Protein AF-A0A553Q5J5-F1 (afdb_monomer)

Foldseek 3Di:
DDDADAPGFDAKDKDWDDPDDPPPSFEAEPLCLQQQDKDKIFIWIWTAGPVRDIHTCQQQKDKDWPDVLAKAADRSRGIIIDRSNNPAWEQFTWMWIDHDPDIDIRTHTYWYWDPPKDKDKPDQDWAWDPPDWDFDDPDPPDDDDDPDDDDDPDPVPSDTDTFTDKIFMWIKTWIWHAYPPPPRDIDTDVDDPDIDTCQVSNLVVKDKPDVCQWDQPPSTMITGNDPDHIDID

Nearest PDB structures (foldseek):
  2mog-assembly1_A  TM=7.052E-01  e=2.370E-04  Leptospira interrogans
  8gyr-assembly2_B  TM=4.682E-01  e=4.199E-05  Leptospira interrogans
  8gyr-assembly1_A  TM=4.615E-01  e=3.978E-05  Leptospira interrogans
  2mqg-assembly1_A  TM=5.357E-01  e=1.850E-03  Leptospira interrogans serovar Pomona
  2n7s-assembly1_A  TM=6.192E-01  e=1.525E-02  Leptospira interrogans serovar Copenhageni str. Fiocruz L1-130

Sequence (233 aa):
MVFCQAHESCYLYLILSHFISPIQDTEIINTAVLTGRTVAIPVKVVSIEMNGAVTDVSTSVQCKSFNDDVVKVSMNCDYVFVNGKETRGSMNARVIFSYEHLSAPLELTVWVPKLPLKLELSDYRLSLIKGWRVPILPDRRTARDSDDDDEDERKVSRGCTLQYQRAQVKVLTQFHTTSTEGTNQMITMLGPDWLVDVTELVQDSLKVLDPRVAELVDRTVLVANELGTSTLK

Organism: NCBI:txid2873325

Radius of gyration: 28.24 Å; Cα contacts (8 Å, |Δi|>4): 468; chains: 1; bounding box: 84×44×69 Å

pLDDT: mean 82.1, std 16.09, range [26.39, 95.56]

Solvent-accessible surf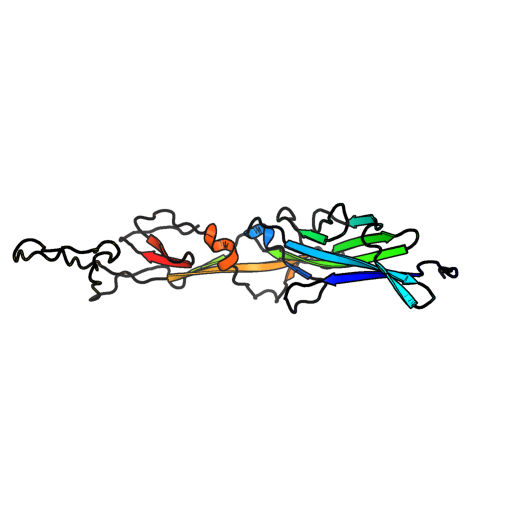ace area (backbone atoms only — not comparable to full-atom values): 13875 Å² total; per-residue (Å²): 133,88,85,63,58,93,93,34,74,65,45,64,47,79,45,68,58,77,88,83,68,94,62,65,91,42,64,45,70,46,55,8,62,70,57,68,48,66,43,71,46,42,38,44,36,33,32,33,32,85,88,68,51,76,43,83,41,39,91,70,45,46,65,46,51,77,44,70,56,50,39,38,62,47,98,64,47,48,32,38,35,38,62,40,78,50,88,47,29,23,58,68,39,46,34,42,39,36,44,97,93,43,72,36,78,44,66,26,30,29,31,28,68,46,80,80,69,45,79,46,61,78,52,95,73,66,49,72,46,82,95,51,63,51,72,57,71,77,80,88,83,82,82,80,86,79,95,73,93,72,98,83,84,73,86,66,73,74,44,65,45,84,44,44,36,73,21,49,55,42,33,31,33,38,44,29,23,26,48,82,82,81,70,69,46,78,44,46,80,82,40,93,87,48,65,46,81,44,35,87,60,39,31,89,69,56,42,56,72,41,60,70,29,26,40,68,47,93,56,40,34,41,35,47,72,45,95,74,85,70,51,81,80

Secondary structure (DSSP, 8-state):
---PPTTSEEEEEEEE--SS--S-TTEEE-THHHHS--EEEEEEEEEEETT--EEE-GGG-EEEES-TTT-EE-TTSSEEEE-S-----EEEEEEEEEETTEEEEEEEEEEEE-SSPEEEES-S---EEEEEEEE-PPPTT---------TT------PEEEEE-EEEEEEEE-EEEE-SSSS-PEEESS-TT--EE-HHHHTTT--BS-TTTEEEETTTEEEE-SSS---B-

Structure (mmCIF, N/CA/C/O backbone):
data_AF-A0A553Q5J5-F1
#
_entry.id   AF-A0A553Q5J5-F1
#
loop_
_atom_site.group_PDB
_atom_site.id
_atom_site.type_symbol
_atom_site.label_atom_id
_atom_site.label_alt_id
_atom_site.label_comp_id
_atom_site.label_asym_id
_atom_site.label_entity_id
_atom_site.label_seq_id
_atom_site.pdbx_PDB_ins_code
_atom_site.Cartn_x
_atom_site.Cartn_y
_atom_site.Cartn_z
_atom_site.occupancy
_atom_site.B_iso_or_equiv
_atom_site.auth_seq_id
_atom_site.auth_comp_id
_atom_site.auth_asym_id
_atom_site.auth_atom_id
_atom_site.pdbx_PDB_model_num
ATOM 1 N N . MET A 1 1 ? 29.401 10.535 -26.006 1.00 26.39 1 MET A N 1
ATOM 2 C CA . MET A 1 1 ? 28.607 10.392 -27.242 1.00 26.39 1 MET A CA 1
ATOM 3 C C . MET A 1 1 ? 28.551 8.900 -27.518 1.00 26.39 1 MET A C 1
ATOM 5 O O . MET A 1 1 ? 29.580 8.336 -27.860 1.00 26.39 1 MET A O 1
ATOM 9 N N . VAL A 1 2 ? 27.443 8.236 -27.181 1.00 35.56 2 VAL A N 1
ATOM 10 C CA . VAL A 1 2 ? 27.286 6.797 -27.450 1.00 35.56 2 VAL A CA 1
ATOM 11 C C . VAL A 1 2 ? 26.983 6.689 -28.940 1.00 35.56 2 VAL A C 1
ATOM 13 O O . VAL A 1 2 ? 25.983 7.234 -29.400 1.00 35.56 2 VAL A O 1
ATOM 16 N N . PHE A 1 3 ? 27.912 6.119 -29.705 1.00 35.34 3 PHE A N 1
ATOM 17 C CA . PHE A 1 3 ? 27.699 5.840 -31.119 1.00 35.34 3 PHE A CA 1
ATOM 18 C C . PHE A 1 3 ? 26.716 4.679 -31.208 1.00 35.34 3 PHE A C 1
ATOM 20 O O . PHE A 1 3 ? 27.033 3.587 -30.756 1.00 35.34 3 PHE A O 1
ATOM 27 N N . CYS A 1 4 ? 25.532 4.940 -31.745 1.00 53.16 4 CYS A N 1
ATOM 28 C CA . CYS A 1 4 ? 24.565 3.907 -32.076 1.00 53.16 4 CYS A CA 1
ATOM 29 C C . CYS A 1 4 ? 24.770 3.552 -33.555 1.00 53.16 4 CYS A C 1
ATOM 31 O O . CYS A 1 4 ? 24.706 4.458 -34.395 1.00 53.16 4 CYS A O 1
ATOM 33 N N . GLN A 1 5 ? 25.114 2.304 -33.889 1.00 46.88 5 GLN A N 1
ATOM 34 C CA . GLN A 1 5 ? 25.239 1.889 -35.290 1.00 46.88 5 GLN A CA 1
ATOM 35 C C . GLN A 1 5 ? 23.850 1.629 -35.899 1.00 46.88 5 GLN A C 1
ATOM 37 O O . GLN A 1 5 ? 22.856 1.426 -35.202 1.00 46.88 5 GLN A O 1
ATOM 42 N N . ALA A 1 6 ? 23.750 1.673 -37.231 1.00 44.62 6 ALA A N 1
ATOM 43 C CA . ALA A 1 6 ? 22.503 1.352 -37.922 1.00 44.62 6 ALA A CA 1
ATOM 44 C C . ALA A 1 6 ? 22.105 -0.110 -37.633 1.00 44.62 6 ALA A C 1
ATOM 46 O O . ALA A 1 6 ? 22.934 -0.997 -37.816 1.00 44.62 6 ALA A O 1
ATOM 47 N N . HIS A 1 7 ? 20.846 -0.337 -37.230 1.00 54.47 7 HIS A N 1
ATOM 48 C CA . HIS A 1 7 ? 20.294 -1.602 -36.700 1.00 54.47 7 HIS A CA 1
ATOM 49 C C . HIS A 1 7 ? 20.644 -1.956 -35.243 1.00 54.47 7 HIS A C 1
ATOM 51 O O . HIS A 1 7 ? 20.380 -3.078 -34.818 1.00 54.47 7 HIS A O 1
ATOM 57 N N . GLU A 1 8 ? 21.170 -1.017 -34.453 1.00 64.38 8 GLU A N 1
ATOM 58 C CA . GLU A 1 8 ? 21.313 -1.186 -33.002 1.00 64.38 8 GLU A CA 1
ATOM 59 C C . GLU A 1 8 ? 20.226 -0.419 -32.231 1.00 64.38 8 GLU A C 1
ATOM 61 O O . GLU A 1 8 ? 19.736 0.634 -32.659 1.00 64.38 8 GLU A O 1
ATOM 66 N N . SER A 1 9 ? 19.840 -0.956 -31.069 1.00 68.25 9 SER A N 1
ATOM 67 C CA . SER A 1 9 ? 18.965 -0.259 -30.122 1.00 68.25 9 SER A CA 1
ATOM 68 C C . SER A 1 9 ? 19.687 0.974 -29.571 1.00 68.25 9 SER A C 1
ATOM 70 O O . SER A 1 9 ? 20.784 0.854 -29.029 1.00 68.25 9 SER A O 1
ATOM 72 N N . CYS A 1 10 ? 19.069 2.157 -29.661 1.00 75.94 10 CYS A N 1
ATOM 73 C CA . CYS A 1 10 ? 19.697 3.413 -29.223 1.00 75.94 10 CYS A CA 1
ATOM 74 C C . CYS A 1 10 ? 19.189 3.912 -27.879 1.00 75.94 10 CYS A C 1
ATOM 76 O O . CYS A 1 10 ? 19.933 4.545 -27.129 1.00 75.94 10 CYS A O 1
ATOM 78 N N . TYR A 1 11 ? 17.925 3.634 -27.575 1.00 81.25 11 TYR A N 1
ATOM 79 C CA . TYR A 1 11 ? 17.295 4.043 -26.330 1.00 81.25 11 TYR A CA 1
ATOM 80 C C . TYR A 1 11 ? 16.498 2.891 -25.741 1.00 81.25 11 TYR A C 1
ATOM 82 O O . TYR A 1 11 ? 15.858 2.134 -26.467 1.00 81.25 11 TYR A O 1
ATOM 90 N N . LEU A 1 12 ? 16.530 2.792 -24.415 1.00 85.12 12 LEU A N 1
ATOM 91 C CA . LEU A 1 12 ? 15.712 1.871 -23.641 1.00 85.12 12 LEU A CA 1
ATOM 92 C C . LEU A 1 12 ? 14.667 2.695 -22.887 1.00 85.12 12 LEU A C 1
ATOM 94 O O . LEU A 1 12 ? 15.022 3.637 -22.180 1.00 85.12 12 LEU A O 1
ATOM 98 N N . TYR A 1 13 ? 13.394 2.358 -23.060 1.00 85.62 13 TYR A N 1
ATOM 99 C CA . TYR A 1 13 ? 12.263 3.034 -22.434 1.00 85.62 13 TYR A CA 1
ATOM 100 C C . TYR A 1 13 ? 11.488 2.065 -21.546 1.00 85.62 13 TYR A C 1
ATOM 102 O O . TYR A 1 13 ? 11.275 0.903 -21.899 1.00 85.62 13 TYR A O 1
ATOM 110 N N . LEU A 1 14 ? 11.048 2.565 -20.394 1.00 84.62 14 LEU A N 1
ATOM 111 C CA . LEU A 1 14 ? 10.231 1.828 -19.440 1.00 84.62 14 LEU A CA 1
ATOM 112 C C . LEU A 1 14 ? 8.806 2.367 -19.491 1.00 84.62 14 LEU A C 1
ATOM 114 O O . LEU A 1 14 ? 8.588 3.574 -19.422 1.00 84.62 14 LEU A O 1
ATOM 118 N N . ILE A 1 15 ? 7.844 1.463 -19.619 1.00 86.25 15 ILE A N 1
ATOM 119 C CA . ILE A 1 15 ? 6.418 1.761 -19.617 1.00 86.25 15 ILE A CA 1
ATOM 120 C C . ILE A 1 15 ? 5.831 1.118 -18.366 1.00 86.25 15 ILE A C 1
ATOM 122 O O . ILE A 1 15 ? 5.869 -0.103 -18.205 1.00 86.25 15 ILE A O 1
ATOM 126 N N . LEU A 1 16 ? 5.289 1.947 -17.483 1.00 83.56 16 LEU A N 1
ATOM 127 C CA . LEU A 1 16 ? 4.593 1.517 -16.276 1.00 83.56 16 LEU A CA 1
ATOM 128 C C . LEU A 1 16 ? 3.106 1.490 -16.603 1.00 83.56 16 LEU A C 1
ATOM 130 O O . LEU A 1 16 ? 2.569 2.459 -17.136 1.00 83.56 16 LEU A O 1
ATOM 134 N N . SER A 1 17 ? 2.447 0.362 -16.352 1.00 71.38 17 SER A N 1
ATOM 135 C CA . SER A 1 17 ? 1.006 0.250 -16.594 1.00 71.38 17 SER A CA 1
ATOM 136 C C . SER A 1 17 ? 0.257 0.301 -15.269 1.00 71.38 17 SER A C 1
ATOM 138 O O . SER A 1 17 ? 0.328 -0.621 -14.463 1.00 71.38 17 SER A O 1
ATOM 140 N N . HIS A 1 18 ? -0.476 1.387 -15.031 1.00 63.81 18 HIS A N 1
ATOM 141 C CA . HIS A 1 18 ? -1.357 1.476 -13.873 1.00 63.81 18 HIS A CA 1
ATOM 142 C C . HIS A 1 18 ? -2.708 0.822 -14.159 1.00 63.81 18 HIS A C 1
ATOM 144 O O . HIS A 1 18 ? -3.425 1.204 -15.084 1.00 63.81 18 HIS A O 1
ATOM 150 N N . PHE A 1 19 ? -3.113 -0.097 -13.284 1.00 46.88 19 PHE A N 1
ATOM 151 C CA . PHE A 1 19 ? -4.529 -0.305 -13.006 1.00 46.88 19 PHE A CA 1
ATOM 152 C C . PHE A 1 19 ? -4.965 0.774 -12.001 1.00 46.88 19 PHE A C 1
ATOM 154 O O . PHE A 1 19 ? -4.858 0.598 -10.796 1.00 46.88 19 PHE A O 1
ATOM 161 N N . ILE A 1 20 ? -5.442 1.903 -12.536 1.00 44.62 20 ILE A N 1
ATOM 162 C CA . ILE A 1 20 ? -6.355 2.855 -11.879 1.00 44.62 20 ILE A CA 1
ATOM 163 C C . ILE A 1 20 ? -5.821 3.473 -10.564 1.00 44.62 20 ILE A C 1
ATOM 165 O O . ILE A 1 20 ? -6.239 3.116 -9.468 1.00 44.62 20 ILE A O 1
ATOM 169 N N . SER A 1 21 ? -4.965 4.492 -10.678 1.00 41.50 21 SER A N 1
ATOM 170 C CA . SER A 1 21 ? -4.868 5.589 -9.699 1.00 41.50 21 SER A CA 1
ATOM 171 C C . SER A 1 21 ? -4.253 6.822 -10.381 1.00 41.50 21 SER A C 1
ATOM 173 O O . SER A 1 21 ? -3.324 6.647 -11.161 1.00 41.50 21 SER A O 1
ATOM 175 N N . PRO A 1 22 ? -4.740 8.055 -10.136 1.00 45.91 22 PRO A N 1
ATOM 176 C CA . PRO A 1 22 ? -4.202 9.287 -10.728 1.00 45.91 22 PRO A CA 1
ATOM 177 C C . PRO A 1 22 ? -2.932 9.810 -10.028 1.00 45.91 22 PRO A C 1
ATOM 179 O O . PRO A 1 22 ? -2.525 10.948 -10.258 1.00 45.91 22 PRO A O 1
ATOM 182 N N . ILE A 1 23 ? -2.334 9.019 -9.136 1.00 50.78 23 ILE A N 1
ATOM 183 C CA . ILE A 1 23 ? -1.036 9.332 -8.535 1.00 50.78 23 ILE A CA 1
ATOM 184 C C . ILE A 1 23 ? 0.026 9.095 -9.614 1.00 50.78 23 ILE A C 1
ATOM 186 O O . ILE A 1 23 ? -0.130 8.176 -10.415 1.00 50.78 23 ILE A O 1
ATOM 190 N N . GLN A 1 24 ? 1.048 9.957 -9.674 1.00 58.06 24 GLN A N 1
ATOM 191 C CA . GLN A 1 24 ? 2.119 9.892 -10.673 1.00 58.06 24 GLN A CA 1
ATOM 192 C C . GLN A 1 24 ? 2.580 8.446 -10.885 1.00 58.06 24 GLN A C 1
ATOM 194 O O . GLN A 1 24 ? 2.701 7.697 -9.915 1.00 58.06 24 GLN A O 1
ATOM 199 N N . ASP A 1 25 ? 2.868 8.069 -12.137 1.00 64.50 25 ASP A N 1
ATOM 200 C CA . ASP A 1 25 ? 3.174 6.686 -12.528 1.00 64.50 25 ASP A CA 1
ATOM 201 C C . ASP A 1 25 ? 4.408 6.075 -11.818 1.00 64.50 25 ASP A C 1
ATOM 203 O O . ASP A 1 25 ? 4.795 4.943 -12.085 1.00 64.50 25 ASP A O 1
ATOM 207 N N . THR A 1 26 ? 5.043 6.803 -10.903 1.00 82.75 26 THR A N 1
ATOM 208 C CA . THR A 1 26 ? 6.261 6.439 -10.188 1.00 82.75 26 THR A CA 1
ATOM 209 C C . THR A 1 26 ? 6.081 6.344 -8.668 1.00 82.75 26 THR A C 1
ATOM 211 O O . THR A 1 26 ? 7.074 6.368 -7.944 1.00 82.75 26 THR A O 1
ATOM 214 N N . GLU A 1 27 ? 4.860 6.201 -8.142 1.00 87.75 27 GLU A N 1
ATOM 215 C CA . GLU A 1 27 ? 4.621 6.075 -6.693 1.00 87.75 27 GLU A CA 1
ATOM 216 C C . GLU A 1 27 ? 4.041 4.712 -6.270 1.00 87.75 27 GLU A C 1
ATOM 218 O O . GLU A 1 27 ? 3.082 4.210 -6.850 1.00 87.75 27 GLU A O 1
ATOM 223 N N . ILE A 1 28 ? 4.578 4.127 -5.193 1.00 90.56 28 ILE A N 1
ATOM 224 C CA . ILE A 1 28 ? 4.096 2.884 -4.569 1.00 90.56 28 ILE A CA 1
ATOM 225 C C . ILE A 1 28 ? 3.725 3.153 -3.113 1.00 90.56 28 ILE A C 1
ATOM 227 O O . ILE A 1 28 ? 4.560 3.574 -2.313 1.00 90.56 28 ILE A O 1
ATOM 231 N N . ILE A 1 29 ? 2.491 2.819 -2.733 1.00 92.38 29 ILE A N 1
ATOM 232 C CA . ILE A 1 29 ? 2.044 2.831 -1.336 1.00 92.38 29 ILE A CA 1
ATOM 233 C C . ILE A 1 29 ? 2.120 1.406 -0.784 1.00 92.38 29 ILE A C 1
ATOM 235 O O . ILE A 1 29 ? 1.373 0.525 -1.209 1.00 92.38 29 ILE A O 1
ATOM 239 N N . ASN A 1 30 ? 3.006 1.166 0.184 1.00 92.81 30 ASN A N 1
ATOM 240 C CA . ASN A 1 30 ? 3.215 -0.153 0.777 1.00 92.81 30 ASN A CA 1
ATOM 241 C C . ASN A 1 30 ? 2.105 -0.518 1.781 1.00 92.81 30 ASN A C 1
ATOM 243 O O . ASN A 1 30 ? 2.307 -0.557 2.996 1.00 92.81 30 ASN A O 1
ATOM 247 N N . THR A 1 31 ? 0.910 -0.810 1.268 1.00 93.00 31 THR A N 1
ATOM 248 C CA . THR A 1 31 ? -0.219 -1.335 2.056 1.00 93.00 31 THR A CA 1
ATOM 249 C C . THR A 1 31 ? -0.035 -2.808 2.441 1.00 93.00 31 THR A C 1
ATOM 251 O O . THR A 1 31 ? -0.781 -3.322 3.279 1.00 93.00 31 THR A O 1
ATOM 254 N N . ALA A 1 32 ? 0.984 -3.487 1.900 1.00 93.62 32 ALA A N 1
ATOM 255 C CA . ALA A 1 32 ? 1.327 -4.867 2.239 1.00 93.62 32 ALA A CA 1
ATOM 256 C C . ALA A 1 32 ? 1.728 -5.023 3.714 1.00 93.62 32 ALA A C 1
ATOM 258 O O . ALA A 1 32 ? 1.485 -6.072 4.301 1.00 93.62 32 ALA A O 1
ATOM 259 N N . VAL A 1 33 ? 2.262 -3.967 4.343 1.00 92.56 33 VAL A N 1
ATOM 260 C CA . VAL A 1 33 ? 2.550 -3.938 5.792 1.00 92.56 33 VAL A CA 1
ATOM 261 C C . VAL A 1 33 ? 1.276 -4.120 6.629 1.00 92.56 33 VAL A C 1
ATOM 263 O O . VAL A 1 33 ? 1.321 -4.718 7.700 1.00 92.56 33 VAL A O 1
ATOM 266 N N . LEU A 1 34 ? 0.134 -3.614 6.147 1.00 92.81 34 LEU A N 1
ATOM 267 C CA . LEU A 1 34 ? -1.149 -3.665 6.859 1.00 92.81 34 LEU A CA 1
ATOM 268 C C . LEU A 1 34 ? -1.977 -4.898 6.481 1.00 92.81 34 LEU A C 1
ATOM 270 O O . LEU A 1 34 ? -2.628 -5.493 7.332 1.00 92.81 34 LEU A O 1
ATOM 274 N N . THR A 1 35 ? -1.954 -5.268 5.199 1.00 91.88 35 THR A N 1
ATOM 275 C CA . THR A 1 35 ? -2.825 -6.30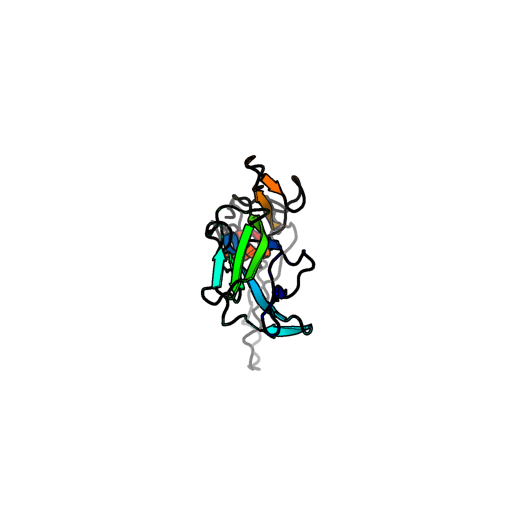8 4.626 1.00 91.88 35 THR A CA 1
ATOM 276 C C . THR A 1 35 ? -2.148 -7.670 4.470 1.00 91.88 35 THR A C 1
ATOM 278 O O . THR A 1 35 ? -2.827 -8.674 4.259 1.00 91.88 35 THR A O 1
ATOM 281 N N . GLY A 1 36 ? -0.812 -7.720 4.485 1.00 92.00 36 GLY A N 1
ATOM 282 C CA . GLY A 1 36 ? -0.027 -8.896 4.101 1.00 92.00 36 GLY A CA 1
ATOM 283 C C . GLY A 1 36 ? -0.061 -9.227 2.601 1.00 92.00 36 GLY A C 1
ATOM 284 O O . GLY A 1 36 ? 0.499 -10.245 2.196 1.00 92.00 36 GLY A O 1
ATOM 285 N N . ARG A 1 37 ? -0.716 -8.407 1.764 1.00 92.69 37 ARG A N 1
ATOM 286 C CA . ARG A 1 37 ? -0.835 -8.620 0.313 1.00 92.69 37 ARG A CA 1
ATOM 287 C C . ARG A 1 37 ? 0.168 -7.753 -0.435 1.00 92.69 37 ARG A C 1
ATOM 289 O O . ARG A 1 37 ? 0.217 -6.550 -0.217 1.00 92.69 37 ARG A O 1
ATOM 296 N N . THR A 1 38 ? 0.946 -8.354 -1.329 1.00 92.75 38 THR A N 1
ATOM 297 C CA . THR A 1 38 ? 1.976 -7.651 -2.105 1.00 92.75 38 THR A CA 1
ATOM 298 C C . THR A 1 38 ? 1.369 -6.601 -3.034 1.00 92.75 38 THR A C 1
ATOM 300 O O . THR A 1 38 ? 0.389 -6.889 -3.720 1.00 92.75 38 THR A O 1
ATOM 303 N N . VAL A 1 39 ? 1.992 -5.425 -3.111 1.00 92.50 39 VAL A N 1
ATOM 304 C CA . VAL A 1 39 ? 1.641 -4.372 -4.076 1.00 92.50 39 VAL A CA 1
ATOM 305 C C . VAL A 1 39 ? 2.695 -4.373 -5.172 1.00 92.50 39 VAL A C 1
ATOM 307 O O . VAL A 1 39 ? 3.886 -4.327 -4.864 1.00 92.50 39 VAL A O 1
ATOM 310 N N . ALA A 1 40 ? 2.269 -4.444 -6.432 1.00 91.81 40 ALA A N 1
ATOM 311 C CA . ALA A 1 40 ? 3.161 -4.539 -7.580 1.00 91.81 40 ALA A CA 1
ATOM 312 C C . ALA A 1 40 ? 2.766 -3.550 -8.682 1.00 91.81 40 ALA A C 1
ATOM 314 O O . ALA A 1 40 ? 1.579 -3.361 -8.942 1.00 91.81 40 ALA A O 1
ATOM 315 N N . ILE A 1 41 ? 3.769 -2.964 -9.338 1.00 90.62 41 ILE A N 1
ATOM 316 C CA . ILE A 1 41 ? 3.618 -2.161 -10.552 1.00 90.62 41 ILE A CA 1
ATOM 317 C C . ILE A 1 41 ? 4.228 -2.951 -11.715 1.00 90.62 41 ILE A C 1
ATOM 319 O O . ILE A 1 41 ? 5.432 -3.230 -11.685 1.00 90.62 41 ILE A O 1
ATOM 323 N N . PRO A 1 42 ? 3.434 -3.321 -12.731 1.00 91.81 42 PRO A N 1
ATOM 324 C CA . PRO A 1 42 ? 3.949 -3.970 -13.926 1.00 91.81 42 PRO A CA 1
ATOM 325 C C . PRO A 1 42 ? 4.807 -3.006 -14.751 1.00 91.81 42 PRO A C 1
ATOM 327 O O . PRO A 1 42 ? 4.448 -1.845 -14.972 1.00 91.81 42 PRO A O 1
ATOM 330 N N . VAL A 1 43 ? 5.935 -3.520 -15.231 1.00 90.81 43 VAL A N 1
ATOM 331 C CA . VAL A 1 43 ? 6.926 -2.808 -16.033 1.00 90.81 43 VAL A CA 1
ATOM 332 C C . VAL A 1 43 ? 7.049 -3.504 -17.378 1.00 90.81 43 VAL A C 1
ATOM 334 O O . VAL A 1 43 ? 7.249 -4.712 -17.459 1.00 90.81 43 VAL A O 1
ATOM 337 N N . LYS A 1 44 ? 6.960 -2.721 -18.446 1.00 90.56 44 LYS A N 1
ATOM 338 C CA . LYS A 1 44 ? 7.238 -3.166 -19.805 1.00 90.56 44 LYS A CA 1
ATOM 339 C C . LYS A 1 44 ? 8.444 -2.412 -20.343 1.00 90.56 44 LYS A C 1
ATOM 341 O O . LYS A 1 44 ? 8.508 -1.191 -20.222 1.00 90.56 44 LYS A O 1
ATOM 346 N N . VAL A 1 45 ? 9.388 -3.130 -20.943 1.00 90.50 45 VAL A N 1
ATOM 347 C CA . VAL A 1 45 ? 10.626 -2.545 -21.464 1.00 90.50 45 VAL A CA 1
ATOM 348 C C . VAL A 1 45 ? 10.616 -2.592 -22.982 1.00 90.50 45 VAL A C 1
ATOM 350 O O . VAL A 1 45 ? 10.464 -3.654 -23.585 1.00 90.50 45 VAL A O 1
ATOM 353 N N . VAL A 1 46 ? 10.800 -1.432 -23.604 1.00 91.06 46 VAL A N 1
ATOM 354 C CA . VAL A 1 46 ? 10.877 -1.303 -25.060 1.00 91.06 46 VAL A CA 1
ATOM 355 C C . VAL A 1 46 ? 12.191 -0.653 -25.462 1.00 91.06 46 VAL A C 1
ATOM 357 O O . VAL A 1 46 ? 12.674 0.257 -24.787 1.00 91.06 46 VAL A O 1
ATOM 360 N N . SER A 1 47 ? 12.775 -1.109 -26.563 1.00 89.12 47 SER A N 1
ATOM 361 C CA . SER A 1 47 ? 13.899 -0.435 -27.199 1.00 89.12 47 SER A CA 1
ATOM 362 C C . SER A 1 47 ? 13.430 0.355 -28.414 1.00 89.12 47 SER A C 1
ATOM 364 O O . SER A 1 47 ? 12.452 -0.002 -29.075 1.00 89.12 47 SER A O 1
ATOM 366 N N . ILE A 1 48 ? 14.117 1.466 -28.672 1.00 87.62 48 ILE A N 1
ATOM 367 C CA . ILE A 1 48 ? 13.886 2.321 -29.833 1.00 87.62 48 ILE A CA 1
ATOM 368 C C . ILE A 1 48 ? 15.158 2.321 -30.677 1.00 87.62 48 ILE A C 1
ATOM 370 O O . ILE A 1 48 ? 16.230 2.736 -30.217 1.00 87.62 48 ILE A O 1
ATOM 374 N N . GLU A 1 49 ? 15.031 1.838 -31.907 1.00 84.94 49 GLU A N 1
ATOM 375 C CA . GLU A 1 49 ? 16.092 1.820 -32.913 1.00 84.94 49 GLU A CA 1
ATOM 376 C C . GLU A 1 49 ? 16.234 3.183 -33.614 1.00 84.94 49 GLU A C 1
ATOM 378 O O . GLU A 1 49 ? 15.335 4.026 -33.595 1.00 84.94 49 GLU A O 1
ATOM 383 N N . MET A 1 50 ? 17.357 3.401 -34.305 1.00 81.12 50 MET A N 1
ATOM 384 C CA . MET A 1 50 ? 17.634 4.659 -35.018 1.00 81.12 50 MET A CA 1
ATOM 385 C C . MET A 1 50 ? 16.650 4.962 -36.166 1.00 81.12 50 MET A C 1
ATOM 387 O O . MET A 1 50 ? 16.475 6.118 -36.549 1.00 81.12 50 MET A O 1
ATOM 391 N N . ASN A 1 51 ? 15.993 3.935 -36.708 1.00 82.69 51 ASN A N 1
ATOM 392 C CA . ASN A 1 51 ? 14.934 4.052 -37.718 1.00 82.69 51 ASN A CA 1
ATOM 393 C C . ASN A 1 51 ? 13.558 4.425 -37.111 1.00 82.69 51 ASN A C 1
ATOM 395 O O . ASN A 1 51 ? 12.592 4.580 -37.857 1.00 82.69 51 ASN A O 1
ATOM 399 N N . GLY A 1 52 ? 13.462 4.558 -35.781 1.00 82.31 52 GLY A N 1
ATOM 400 C CA . GLY A 1 52 ? 12.223 4.830 -35.052 1.00 82.31 52 GLY A CA 1
ATOM 401 C C . GLY A 1 52 ? 11.356 3.597 -34.768 1.00 82.31 52 GLY A C 1
ATOM 402 O O . GLY A 1 52 ? 10.247 3.755 -34.258 1.00 82.31 52 GLY A O 1
ATOM 403 N N . ALA A 1 53 ? 11.821 2.384 -35.080 1.00 87.00 53 ALA A N 1
ATOM 404 C CA . ALA A 1 53 ? 11.131 1.151 -34.725 1.00 87.00 53 ALA A CA 1
ATOM 405 C C . ALA A 1 53 ? 11.148 0.948 -33.206 1.00 87.00 53 ALA A C 1
ATOM 407 O O . ALA A 1 53 ? 12.168 1.155 -32.547 1.00 87.00 53 ALA A O 1
ATOM 408 N N . VAL A 1 54 ? 10.000 0.539 -32.665 1.00 89.56 54 VAL A N 1
ATOM 409 C CA . VAL A 1 54 ? 9.826 0.224 -31.246 1.00 89.56 54 VAL A CA 1
ATOM 410 C C . VAL A 1 54 ? 9.676 -1.283 -31.107 1.00 89.56 54 VAL A C 1
ATOM 412 O O . VAL A 1 54 ? 8.734 -1.865 -31.649 1.00 89.56 54 VAL A O 1
ATOM 415 N N . THR A 1 55 ? 10.584 -1.908 -30.368 1.00 90.31 55 THR A N 1
ATOM 416 C CA . THR A 1 55 ? 10.602 -3.356 -30.137 1.00 90.31 55 THR A CA 1
ATOM 417 C C . THR A 1 55 ? 10.449 -3.669 -28.657 1.00 90.31 55 THR A C 1
ATOM 419 O O . THR A 1 55 ? 11.045 -3.017 -27.803 1.00 90.31 55 THR A O 1
ATOM 422 N N . ASP A 1 56 ? 9.630 -4.670 -28.339 1.00 90.69 56 ASP A N 1
ATOM 423 C CA . ASP A 1 56 ? 9.479 -5.168 -26.972 1.00 90.69 56 ASP A CA 1
ATOM 424 C C . ASP A 1 56 ? 10.668 -6.063 -26.621 1.00 90.69 56 ASP A C 1
ATOM 426 O O . ASP A 1 56 ? 10.888 -7.088 -27.264 1.00 90.69 56 ASP A O 1
ATOM 430 N N . VAL A 1 57 ? 11.429 -5.663 -25.604 1.00 91.00 57 VAL A N 1
ATOM 431 C CA . VAL A 1 57 ? 12.636 -6.368 -25.146 1.00 91.00 57 VAL A CA 1
ATOM 432 C C . VAL A 1 57 ? 12.486 -6.893 -23.718 1.00 91.00 57 VAL A C 1
ATOM 434 O O . VAL A 1 57 ? 13.464 -7.320 -23.106 1.00 91.00 57 VAL A O 1
ATOM 437 N N . SER A 1 58 ? 11.260 -6.897 -23.181 1.00 88.94 58 SER A N 1
ATOM 438 C CA . SER A 1 58 ? 10.979 -7.237 -21.779 1.00 88.94 58 SER A CA 1
ATOM 439 C C . SER A 1 58 ? 11.511 -8.620 -21.377 1.00 88.94 58 SER A C 1
ATOM 441 O O . SER A 1 58 ? 12.007 -8.786 -20.269 1.00 88.94 58 SER A O 1
ATOM 443 N N . THR A 1 59 ? 11.484 -9.605 -22.281 1.00 89.56 59 THR A N 1
ATOM 444 C CA . THR A 1 59 ? 11.957 -10.980 -22.015 1.00 89.56 59 THR A CA 1
ATOM 445 C C . THR A 1 59 ? 13.477 -11.132 -21.978 1.00 89.56 59 THR A C 1
ATOM 447 O O . THR A 1 59 ? 13.975 -12.171 -21.554 1.00 89.56 59 THR A O 1
ATOM 450 N N . SER A 1 60 ? 14.208 -10.131 -22.464 1.00 89.56 60 SER A N 1
ATOM 451 C CA . SER A 1 60 ? 15.661 -10.180 -22.664 1.00 89.56 60 SER A CA 1
ATOM 452 C C . SER A 1 60 ? 16.403 -9.174 -21.780 1.00 89.56 60 SER A C 1
ATOM 454 O O . SER A 1 60 ? 17.618 -9.014 -21.898 1.00 89.56 60 SER A O 1
ATOM 456 N N . VAL A 1 61 ? 15.677 -8.474 -20.906 1.00 93.06 61 VAL A N 1
ATOM 457 C CA . VAL A 1 61 ? 16.221 -7.467 -19.998 1.00 93.06 61 VAL A CA 1
ATOM 458 C C . VAL A 1 61 ? 16.759 -8.126 -18.725 1.00 93.06 61 VAL A C 1
ATOM 460 O O . VAL A 1 61 ? 16.231 -9.129 -18.247 1.00 93.06 61 VAL A O 1
ATOM 463 N N . GLN A 1 62 ? 17.789 -7.529 -18.135 1.00 94.88 62 GLN A N 1
ATOM 464 C CA . GLN A 1 62 ? 18.226 -7.825 -16.772 1.00 94.88 62 GLN A CA 1
ATOM 465 C C . GLN A 1 62 ? 17.850 -6.656 -15.871 1.00 94.88 62 GLN A C 1
ATOM 467 O O . GLN A 1 62 ? 18.031 -5.504 -16.252 1.00 94.88 62 GLN A O 1
ATOM 472 N N . CYS A 1 63 ? 17.353 -6.925 -14.670 1.00 94.56 63 CYS A N 1
ATOM 473 C CA . CYS A 1 63 ? 16.960 -5.885 -13.729 1.00 94.56 63 CYS A CA 1
ATOM 474 C C . CYS A 1 63 ? 17.586 -6.105 -12.356 1.00 94.56 63 CYS A C 1
ATOM 476 O O . CYS A 1 63 ? 17.808 -7.234 -11.916 1.00 94.56 63 CYS A O 1
ATOM 478 N N . LYS A 1 64 ? 17.872 -5.004 -11.662 1.00 95.56 64 LYS A N 1
ATOM 479 C CA . LYS A 1 64 ? 18.420 -5.028 -10.307 1.00 95.56 64 LYS A CA 1
ATOM 480 C C . LYS A 1 64 ? 17.917 -3.839 -9.500 1.00 95.56 64 LYS A C 1
ATOM 482 O O . LYS A 1 64 ? 18.059 -2.695 -9.930 1.00 95.56 64 LYS A O 1
ATOM 487 N N . SER A 1 65 ? 17.376 -4.098 -8.311 1.00 94.94 65 SER A N 1
ATOM 488 C CA . SER A 1 65 ? 17.068 -3.032 -7.355 1.00 94.94 65 SER A CA 1
ATOM 489 C C . SER A 1 65 ? 18.349 -2.514 -6.702 1.00 94.94 65 SER A C 1
ATOM 491 O O . SER A 1 65 ? 19.268 -3.275 -6.395 1.00 94.94 65 SER A O 1
ATOM 493 N N . PHE A 1 66 ? 18.424 -1.203 -6.486 1.00 92.81 66 PHE A N 1
ATOM 494 C CA . PHE A 1 66 ? 19.512 -0.594 -5.726 1.00 92.81 66 PHE A CA 1
ATOM 495 C C . PHE A 1 66 ? 19.396 -0.894 -4.224 1.00 92.81 66 PHE A C 1
ATOM 497 O O . PHE A 1 66 ? 20.406 -0.925 -3.524 1.00 92.81 66 PHE A O 1
ATOM 504 N N . ASN A 1 67 ? 18.172 -1.099 -3.725 1.00 90.44 67 ASN A N 1
ATOM 505 C CA . ASN A 1 67 ? 17.906 -1.366 -2.317 1.00 90.44 67 ASN A CA 1
ATOM 506 C C . ASN A 1 67 ? 16.671 -2.269 -2.141 1.00 90.44 67 ASN A C 1
ATOM 508 O O . ASN A 1 67 ? 15.531 -1.796 -2.175 1.00 90.44 67 ASN A O 1
ATOM 512 N N . ASP A 1 68 ? 16.919 -3.557 -1.894 1.00 91.50 68 ASP A N 1
ATOM 513 C CA . ASP A 1 68 ? 15.885 -4.585 -1.702 1.00 91.50 68 ASP A CA 1
ATOM 514 C C . ASP A 1 68 ? 15.068 -4.414 -0.404 1.00 91.50 68 ASP A C 1
ATOM 516 O O . ASP A 1 68 ? 13.991 -5.008 -0.270 1.00 91.50 68 ASP A O 1
ATOM 520 N N . ASP A 1 69 ? 15.543 -3.589 0.542 1.00 89.38 69 ASP A N 1
ATOM 521 C CA . ASP A 1 69 ? 14.809 -3.239 1.768 1.00 89.38 69 ASP A CA 1
ATOM 522 C C . ASP A 1 69 ? 13.722 -2.178 1.526 1.00 89.38 69 ASP A C 1
ATOM 524 O O . ASP A 1 69 ? 12.948 -1.889 2.440 1.00 89.38 69 ASP A O 1
ATOM 528 N N . VAL A 1 70 ? 13.683 -1.577 0.329 1.00 91.88 70 VAL A N 1
ATOM 529 C CA . VAL A 1 70 ? 12.744 -0.509 -0.056 1.00 91.88 70 VAL A CA 1
ATOM 530 C C . VAL A 1 70 ? 11.838 -0.943 -1.205 1.00 91.88 70 VAL A C 1
ATOM 532 O O . VAL A 1 70 ? 10.627 -0.753 -1.132 1.00 91.88 70 VAL A O 1
ATOM 535 N N . VAL A 1 71 ? 12.405 -1.510 -2.273 1.00 93.38 71 VAL A N 1
ATOM 536 C CA . VAL A 1 71 ? 11.644 -2.006 -3.427 1.00 93.38 71 VAL A CA 1
ATOM 537 C C . VAL A 1 71 ? 12.328 -3.232 -4.006 1.00 93.38 71 VAL A C 1
ATOM 539 O O . VAL A 1 71 ? 13.553 -3.274 -4.125 1.00 93.38 71 VAL A O 1
ATOM 542 N N . LYS A 1 72 ? 11.534 -4.232 -4.382 1.00 94.62 72 LYS A N 1
ATOM 543 C CA . LYS A 1 72 ? 12.012 -5.461 -5.012 1.00 94.62 72 LYS A CA 1
ATOM 544 C C . LYS A 1 72 ? 11.599 -5.501 -6.475 1.00 94.62 72 LYS A C 1
ATOM 546 O O . LYS A 1 72 ? 10.636 -4.854 -6.884 1.00 94.62 72 LYS A O 1
ATOM 551 N N . VAL A 1 73 ? 12.318 -6.293 -7.259 1.00 95.31 73 VAL A N 1
ATOM 552 C CA . VAL A 1 73 ? 11.986 -6.569 -8.657 1.00 95.31 73 VAL A CA 1
ATOM 553 C C . VAL A 1 73 ? 11.809 -8.071 -8.859 1.00 95.31 73 VAL A C 1
ATOM 555 O O . VAL A 1 73 ? 12.441 -8.882 -8.180 1.00 95.31 73 VAL A O 1
ATOM 558 N N . SER A 1 74 ? 10.881 -8.438 -9.734 1.00 95.31 74 SER A N 1
ATOM 559 C CA . SER A 1 74 ? 10.666 -9.812 -10.197 1.00 95.31 74 SER A CA 1
ATOM 560 C C . SER A 1 74 ? 11.910 -10.378 -10.893 1.00 95.31 74 SER A C 1
ATOM 562 O O . SER A 1 74 ? 12.731 -9.640 -11.433 1.00 95.31 74 SER A O 1
ATOM 564 N N . MET A 1 75 ? 12.048 -11.707 -10.913 1.00 92.69 75 MET A N 1
ATOM 565 C CA . MET A 1 75 ? 13.181 -12.375 -11.581 1.00 92.69 75 MET A CA 1
ATOM 566 C C . MET A 1 75 ? 13.179 -12.164 -13.101 1.00 92.69 75 MET A C 1
ATOM 568 O O . MET A 1 75 ? 14.225 -12.174 -13.737 1.00 92.69 75 MET A O 1
ATOM 572 N N . ASN A 1 76 ? 11.988 -11.999 -13.660 1.00 93.69 76 ASN A N 1
ATOM 573 C CA . ASN A 1 76 ? 11.674 -11.813 -15.068 1.00 93.69 76 ASN A CA 1
ATOM 574 C C . ASN A 1 76 ? 11.472 -10.333 -15.440 1.00 93.69 76 ASN A C 1
ATOM 576 O O . ASN A 1 76 ? 11.157 -10.045 -16.589 1.00 93.69 76 ASN A O 1
ATOM 580 N N . CYS A 1 77 ? 11.697 -9.407 -14.498 1.00 93.88 77 CYS A N 1
ATOM 581 C CA . CYS A 1 77 ? 11.708 -7.962 -14.733 1.00 93.88 77 CYS A CA 1
ATOM 582 C C . CYS A 1 77 ? 10.405 -7.385 -15.312 1.00 93.88 77 CYS A C 1
ATOM 584 O O . CYS A 1 77 ? 10.417 -6.316 -15.918 1.00 93.88 77 CYS A O 1
ATOM 586 N N . ASP A 1 78 ? 9.285 -8.074 -15.106 1.00 92.75 78 ASP A N 1
ATOM 587 C CA . ASP A 1 78 ? 7.954 -7.729 -15.608 1.00 92.75 78 ASP A CA 1
ATOM 588 C C . ASP A 1 78 ? 7.128 -6.919 -14.599 1.00 92.75 78 ASP A C 1
ATOM 590 O O . ASP A 1 78 ? 6.135 -6.291 -14.958 1.00 92.75 78 ASP A O 1
ATOM 594 N N . TYR A 1 79 ? 7.533 -6.897 -13.330 1.00 92.94 79 TYR A N 1
ATOM 595 C CA . TYR A 1 79 ? 6.985 -6.002 -12.309 1.00 92.94 79 TYR A CA 1
ATOM 596 C C . TYR A 1 79 ? 7.979 -5.696 -11.183 1.00 92.94 79 TYR A C 1
ATOM 598 O O . TYR A 1 79 ? 8.849 -6.506 -10.837 1.00 92.94 79 TYR A O 1
ATOM 606 N N . VAL A 1 80 ? 7.807 -4.527 -10.572 1.00 93.88 80 VAL A N 1
ATOM 607 C CA . VAL A 1 80 ? 8.429 -4.126 -9.301 1.00 93.88 80 VAL A CA 1
ATOM 608 C C . VAL A 1 80 ? 7.398 -4.225 -8.186 1.00 93.88 80 VAL A C 1
ATOM 610 O O . VAL A 1 80 ? 6.211 -4.023 -8.430 1.00 93.88 80 VAL A O 1
ATOM 613 N N . PHE A 1 81 ? 7.807 -4.569 -6.968 1.00 93.81 81 PHE A N 1
ATOM 614 C CA . PHE A 1 81 ? 6.857 -4.820 -5.889 1.00 93.81 81 PHE A CA 1
ATOM 615 C C . PHE A 1 81 ? 7.411 -4.548 -4.492 1.00 93.81 81 PHE A C 1
ATOM 617 O O . PHE A 1 81 ? 8.620 -4.518 -4.258 1.00 93.81 81 PHE A O 1
ATOM 624 N N . VAL A 1 82 ? 6.479 -4.414 -3.553 1.00 94.75 82 VAL A N 1
ATOM 625 C CA . VAL A 1 82 ? 6.708 -4.403 -2.106 1.00 94.75 82 VAL A CA 1
ATOM 626 C C . VAL A 1 82 ? 5.877 -5.508 -1.461 1.00 94.75 82 VAL A C 1
ATOM 628 O O . VAL A 1 82 ? 4.742 -5.773 -1.874 1.00 94.75 82 VAL A O 1
ATOM 631 N N . ASN A 1 83 ? 6.445 -6.201 -0.473 1.00 93.19 83 ASN A N 1
ATOM 632 C CA . ASN A 1 83 ? 5.808 -7.360 0.162 1.00 93.19 83 ASN A CA 1
ATOM 633 C C . ASN A 1 83 ? 5.503 -7.194 1.652 1.00 93.19 83 ASN A C 1
ATOM 635 O O . ASN A 1 83 ? 5.104 -8.158 2.303 1.00 93.19 83 ASN A O 1
ATOM 639 N N . GLY A 1 84 ? 5.681 -5.990 2.187 1.00 89.62 84 GLY A N 1
ATOM 640 C CA . GLY A 1 84 ? 5.364 -5.649 3.570 1.00 89.62 84 GLY A CA 1
ATOM 641 C C . GLY A 1 84 ? 6.479 -5.994 4.556 1.00 89.62 84 GLY A C 1
ATOM 642 O O . GLY A 1 84 ? 6.321 -5.755 5.750 1.00 89.62 84 GLY A O 1
ATOM 643 N N . LYS A 1 85 ? 7.612 -6.533 4.081 1.00 89.19 85 LYS A N 1
ATOM 644 C CA . LYS A 1 85 ? 8.831 -6.710 4.893 1.00 89.19 85 LYS A CA 1
ATOM 645 C C . LYS A 1 85 ? 9.733 -5.477 4.861 1.00 89.19 85 LYS A C 1
ATOM 647 O O . LYS A 1 85 ? 10.661 -5.381 5.660 1.00 89.19 85 LYS A O 1
ATOM 652 N N . GLU A 1 86 ? 9.490 -4.566 3.925 1.00 85.69 86 GLU A N 1
ATOM 653 C CA . GLU A 1 86 ? 10.215 -3.309 3.787 1.00 85.69 86 GLU A CA 1
ATOM 654 C C . GLU A 1 86 ? 9.896 -2.401 4.980 1.00 85.69 86 GLU A C 1
ATOM 656 O O . GLU A 1 86 ? 8.751 -2.007 5.199 1.00 85.69 86 GLU A O 1
ATOM 661 N N . THR A 1 87 ? 10.917 -2.077 5.771 1.00 76.50 87 THR A N 1
ATOM 662 C CA . THR A 1 87 ? 10.772 -1.261 6.990 1.00 76.50 87 THR A CA 1
ATOM 663 C C . THR A 1 87 ? 10.930 0.234 6.728 1.00 76.50 87 THR A C 1
ATOM 665 O O . THR A 1 87 ? 10.686 1.045 7.621 1.00 76.50 87 THR A O 1
ATOM 668 N N . ARG A 1 88 ? 11.353 0.616 5.516 1.00 86.94 88 ARG A N 1
ATOM 669 C CA . ARG A 1 88 ? 11.647 1.998 5.127 1.00 86.94 88 ARG A CA 1
ATOM 670 C C . ARG A 1 88 ? 11.093 2.297 3.738 1.00 86.94 88 ARG A C 1
ATOM 672 O O . ARG A 1 88 ? 11.160 1.458 2.847 1.00 86.94 88 ARG A O 1
ATOM 679 N N . GLY A 1 89 ? 10.590 3.514 3.564 1.00 89.44 89 GLY A N 1
ATOM 680 C CA . GLY A 1 89 ? 10.298 4.092 2.252 1.00 89.44 89 GLY A CA 1
ATOM 681 C C . GLY A 1 89 ? 11.491 4.883 1.710 1.00 89.44 89 GLY A C 1
ATOM 682 O O . GLY A 1 89 ? 12.384 5.261 2.472 1.00 89.44 89 GLY A O 1
ATOM 683 N N . SER A 1 90 ? 11.491 5.180 0.412 1.00 91.69 90 SER A N 1
ATOM 684 C CA . SER A 1 90 ? 12.448 6.109 -0.209 1.00 91.69 90 SER A CA 1
ATOM 685 C C . SER A 1 90 ? 11.755 6.995 -1.235 1.00 91.69 90 SER A C 1
ATOM 687 O O . SER A 1 90 ? 10.940 6.493 -2.004 1.00 91.69 90 SER A O 1
ATOM 689 N N . MET A 1 91 ? 12.101 8.282 -1.272 1.00 89.38 91 MET A N 1
ATOM 690 C CA . MET A 1 91 ? 11.622 9.214 -2.303 1.00 89.38 91 MET A CA 1
ATOM 691 C C . MET A 1 91 ? 12.310 9.000 -3.662 1.00 89.38 91 MET A C 1
ATOM 693 O O . MET A 1 91 ? 11.777 9.385 -4.694 1.00 89.38 91 MET A O 1
ATOM 697 N N . ASN A 1 92 ? 13.488 8.372 -3.670 1.00 89.19 92 ASN A N 1
ATOM 698 C CA . ASN A 1 92 ? 14.198 8.010 -4.895 1.00 89.19 92 ASN A CA 1
ATOM 699 C C . ASN A 1 92 ? 14.709 6.565 -4.799 1.00 89.19 92 ASN A C 1
ATOM 701 O O . ASN A 1 92 ? 15.904 6.290 -4.649 1.00 89.19 92 ASN A O 1
ATOM 705 N N . ALA A 1 93 ? 13.775 5.616 -4.778 1.00 91.56 93 ALA A N 1
ATOM 706 C CA . ALA A 1 93 ? 14.084 4.203 -4.932 1.00 91.56 93 ALA A CA 1
ATOM 707 C C . ALA A 1 93 ? 14.437 3.931 -6.398 1.00 91.56 93 ALA A C 1
ATOM 709 O O . ALA A 1 93 ? 13.659 4.256 -7.289 1.00 91.56 93 ALA A O 1
ATOM 710 N N . ARG A 1 94 ? 15.601 3.327 -6.654 1.00 92.25 94 ARG A N 1
ATOM 711 C CA . ARG A 1 94 ? 16.085 3.090 -8.019 1.00 92.25 94 ARG A CA 1
ATOM 712 C C . ARG A 1 94 ? 16.144 1.609 -8.348 1.00 92.25 94 ARG A C 1
ATOM 714 O O . ARG A 1 94 ? 16.737 0.833 -7.599 1.00 92.25 94 ARG A O 1
ATOM 721 N N . VAL A 1 95 ? 15.595 1.242 -9.498 1.00 94.31 95 VAL A N 1
ATOM 722 C CA . VAL A 1 95 ? 15.728 -0.088 -10.105 1.00 94.31 95 VAL A CA 1
ATOM 723 C C . VAL A 1 95 ? 16.359 0.089 -11.477 1.00 94.31 95 VAL A C 1
ATOM 725 O O . VAL A 1 95 ? 15.885 0.881 -12.279 1.00 94.31 95 VAL A O 1
ATOM 728 N N . ILE A 1 96 ? 17.457 -0.603 -11.751 1.00 94.62 96 ILE A N 1
ATOM 729 C CA . ILE A 1 96 ? 18.174 -0.486 -13.023 1.00 94.62 96 ILE A CA 1
ATOM 730 C C . ILE A 1 96 ? 17.731 -1.626 -13.929 1.00 94.62 96 ILE A C 1
ATOM 732 O O . ILE A 1 96 ? 17.817 -2.782 -13.523 1.00 94.62 96 ILE A O 1
ATOM 736 N N . PHE A 1 97 ? 17.292 -1.289 -15.140 1.00 94.19 97 PHE A N 1
ATOM 737 C CA . PHE A 1 97 ? 17.009 -2.228 -16.221 1.00 94.19 97 PHE A CA 1
ATOM 738 C C . PHE A 1 97 ? 18.112 -2.115 -17.270 1.00 94.19 97 PHE A C 1
ATOM 740 O O . PHE A 1 97 ? 18.408 -1.020 -17.742 1.00 94.19 97 PHE A O 1
ATOM 747 N N . SER A 1 98 ? 18.722 -3.234 -17.635 1.00 92.69 98 SER A N 1
ATOM 748 C CA . SER A 1 98 ? 19.856 -3.314 -18.550 1.00 92.69 98 SER A CA 1
ATOM 749 C C . SER A 1 98 ? 19.533 -4.253 -19.707 1.00 92.69 98 SER A C 1
ATOM 751 O O . SER A 1 98 ? 19.112 -5.389 -19.499 1.00 92.69 98 SER A O 1
ATOM 753 N N . TYR A 1 99 ? 19.752 -3.773 -20.926 1.00 91.12 99 TYR A N 1
ATOM 754 C CA . TYR A 1 99 ? 19.573 -4.523 -22.165 1.00 91.12 99 TYR A CA 1
ATOM 755 C C . TYR A 1 99 ? 20.806 -4.304 -23.038 1.00 91.12 99 TYR A C 1
ATOM 757 O O . TYR A 1 99 ? 21.066 -3.173 -23.445 1.00 91.12 99 TYR A O 1
ATOM 765 N N . GLU A 1 100 ? 21.578 -5.361 -23.294 1.00 87.19 100 GLU A N 1
ATOM 766 C CA . GLU A 1 100 ? 22.849 -5.287 -24.033 1.00 87.19 100 GLU A CA 1
ATOM 767 C C . GLU A 1 100 ? 23.801 -4.215 -23.455 1.00 87.19 100 GLU A C 1
ATOM 769 O O . GLU A 1 100 ? 24.340 -4.386 -22.361 1.00 87.19 100 GLU A O 1
ATOM 774 N N . HIS A 1 101 ? 24.008 -3.106 -24.173 1.00 84.50 101 HIS A N 1
ATOM 775 C CA . HIS A 1 101 ? 24.843 -1.971 -23.762 1.00 84.50 101 HIS A CA 1
ATOM 776 C C . HIS A 1 101 ? 24.037 -0.793 -23.195 1.00 84.50 101 HIS A C 1
ATOM 778 O O . HIS A 1 101 ? 24.614 0.196 -22.738 1.00 84.50 101 HIS A O 1
ATOM 784 N N . LEU A 1 102 ? 22.708 -0.880 -23.225 1.00 87.06 102 LEU A N 1
ATOM 785 C CA . LEU A 1 102 ? 21.803 0.143 -22.727 1.00 87.06 102 LEU A CA 1
ATOM 786 C C . LEU A 1 102 ? 21.428 -0.130 -21.274 1.00 87.06 102 LEU A C 1
ATOM 788 O O . LEU A 1 102 ? 21.320 -1.271 -20.821 1.00 87.06 102 LEU A O 1
ATOM 792 N N . SER A 1 103 ? 21.202 0.939 -20.518 1.00 89.75 103 SER A N 1
ATOM 793 C CA . SER A 1 103 ? 20.639 0.850 -19.174 1.00 89.75 103 SER A CA 1
ATOM 794 C C . SER A 1 103 ? 19.683 2.008 -18.926 1.00 89.75 103 SER A C 1
ATOM 796 O O . SER A 1 103 ? 20.014 3.158 -19.208 1.00 89.75 103 SER A O 1
ATOM 798 N N . ALA A 1 104 ? 18.509 1.692 -18.390 1.00 90.62 104 ALA A N 1
ATOM 799 C CA . ALA A 1 104 ? 17.473 2.640 -18.016 1.00 90.62 104 ALA A CA 1
ATOM 800 C C . ALA A 1 104 ? 17.198 2.524 -16.507 1.00 90.62 104 ALA A C 1
ATOM 802 O O . ALA A 1 104 ? 16.798 1.453 -16.037 1.00 90.62 104 ALA A O 1
ATOM 803 N N . PRO A 1 105 ? 17.427 3.590 -15.721 1.00 91.75 105 PRO A N 1
ATOM 804 C CA . PRO A 1 105 ? 17.003 3.626 -14.331 1.00 91.75 105 PRO A CA 1
ATOM 805 C C . PRO A 1 105 ? 15.499 3.918 -14.241 1.00 91.75 105 PRO A C 1
ATOM 807 O O . PRO A 1 105 ? 14.992 4.839 -14.875 1.00 91.75 105 PRO A O 1
ATOM 810 N N . LEU A 1 106 ? 14.806 3.150 -13.410 1.00 91.19 106 LEU A N 1
ATOM 811 C CA . LEU A 1 106 ? 13.460 3.423 -12.934 1.00 91.19 106 LEU A CA 1
ATOM 812 C C . LEU A 1 106 ? 13.556 4.059 -11.550 1.00 91.19 106 LEU A C 1
ATOM 814 O O . LEU A 1 106 ? 14.018 3.406 -10.612 1.00 91.19 106 LEU A O 1
ATOM 818 N N . GLU A 1 107 ? 13.131 5.311 -11.431 1.00 91.12 107 GLU A N 1
ATOM 819 C CA . GLU A 1 107 ? 13.066 6.035 -10.160 1.00 91.12 107 GLU A CA 1
ATOM 820 C C . GLU A 1 107 ? 11.625 6.028 -9.637 1.00 91.12 107 GLU A C 1
ATOM 822 O O . GLU A 1 107 ? 10.692 6.363 -10.366 1.00 91.12 107 GLU A O 1
ATOM 827 N N . LEU A 1 108 ? 11.446 5.608 -8.384 1.00 90.62 108 LEU A N 1
ATOM 828 C CA . LEU A 1 108 ? 10.149 5.435 -7.734 1.00 90.62 108 LEU A CA 1
ATOM 829 C C . LEU A 1 108 ? 10.149 6.078 -6.348 1.00 90.62 108 LEU A C 1
ATOM 831 O O . LEU A 1 108 ? 11.143 6.025 -5.623 1.00 90.62 108 LEU A O 1
ATOM 835 N N . THR A 1 109 ? 8.995 6.588 -5.935 1.00 91.38 109 THR A N 1
ATOM 836 C CA . THR A 1 109 ? 8.725 6.945 -4.544 1.00 91.38 109 THR A CA 1
ATOM 837 C C . THR A 1 109 ? 7.982 5.804 -3.862 1.00 91.38 109 THR A C 1
ATOM 839 O O . THR A 1 109 ? 6.889 5.426 -4.270 1.00 91.38 109 THR A O 1
ATOM 842 N N . VAL A 1 110 ? 8.559 5.257 -2.795 1.00 92.81 110 VAL A N 1
ATOM 843 C CA . VAL A 1 110 ? 7.926 4.234 -1.956 1.00 92.81 110 VAL A CA 1
ATOM 844 C C . VAL A 1 110 ? 7.493 4.862 -0.639 1.00 92.81 110 VAL A C 1
ATOM 846 O O . VAL A 1 110 ? 8.323 5.364 0.125 1.00 92.81 110 VAL A O 1
ATOM 849 N N . TRP A 1 111 ? 6.196 4.793 -0.362 1.00 93.25 111 TRP A N 1
ATOM 850 C CA . TRP A 1 111 ? 5.561 5.261 0.862 1.00 93.25 111 TRP A CA 1
ATOM 851 C C . TRP A 1 111 ? 5.279 4.092 1.806 1.00 93.25 111 TRP A C 1
ATOM 853 O O . TRP A 1 111 ? 4.711 3.079 1.398 1.00 93.25 111 TRP A O 1
ATOM 863 N N . VAL A 1 112 ? 5.617 4.239 3.086 1.00 93.62 112 VAL A N 1
ATOM 864 C CA . VAL A 1 112 ? 5.348 3.236 4.127 1.00 93.62 112 VAL A CA 1
ATOM 865 C C . VAL A 1 112 ? 4.414 3.794 5.207 1.00 93.62 112 VAL A C 1
ATOM 867 O O . VAL A 1 112 ? 4.500 4.981 5.543 1.00 93.62 112 VAL A O 1
ATOM 870 N N . PRO A 1 113 ? 3.498 2.978 5.760 1.00 94.00 113 PRO A N 1
ATOM 871 C CA . PRO A 1 113 ? 2.607 3.424 6.821 1.00 94.00 113 PRO A CA 1
ATOM 872 C C . PRO A 1 113 ? 3.380 3.619 8.126 1.00 94.00 113 PRO A C 1
ATOM 874 O O . PRO A 1 113 ? 4.271 2.843 8.478 1.00 94.00 113 PRO A O 1
ATOM 877 N N . LYS A 1 114 ? 3.018 4.651 8.882 1.00 92.25 114 LYS A N 1
ATOM 878 C CA . LYS A 1 114 ? 3.541 4.883 10.225 1.00 92.25 114 LYS A CA 1
ATOM 879 C C . LYS A 1 114 ? 2.852 3.938 11.208 1.00 92.25 114 LYS A C 1
ATOM 881 O O . LYS A 1 114 ? 1.624 3.903 11.296 1.00 92.25 114 LYS A O 1
ATOM 886 N N . LEU A 1 115 ? 3.657 3.191 11.956 1.00 91.88 115 LEU A N 1
ATOM 887 C CA . LEU A 1 115 ? 3.204 2.310 13.029 1.00 91.88 115 LEU A CA 1
ATOM 888 C C . LEU A 1 115 ? 3.615 2.891 14.397 1.00 91.88 115 LEU A C 1
ATOM 890 O O . LEU A 1 115 ? 4.680 3.508 14.485 1.00 91.88 115 LEU A O 1
ATOM 894 N N . PRO A 1 116 ? 2.819 2.694 15.466 1.00 93.12 116 PRO A N 1
ATOM 895 C CA . PRO A 1 116 ? 1.516 2.017 15.489 1.00 93.12 116 PRO A CA 1
ATOM 896 C C . PRO A 1 116 ? 0.402 2.837 14.809 1.00 93.12 116 PRO A C 1
ATOM 898 O O . PRO A 1 116 ? 0.506 4.055 14.681 1.00 93.12 116 PRO A O 1
ATOM 901 N N . LEU A 1 117 ? -0.664 2.157 14.374 1.00 93.69 117 LEU A N 1
ATOM 902 C CA . LEU A 1 117 ? -1.850 2.796 13.791 1.00 93.69 117 LEU A CA 1
ATOM 903 C C . LEU A 1 117 ? -2.644 3.558 14.863 1.00 93.69 117 LEU A C 1
ATOM 905 O O . LEU A 1 117 ? -2.660 3.162 16.030 1.00 93.69 117 LEU A O 1
ATOM 909 N N . LYS A 1 118 ? -3.334 4.631 14.467 1.00 93.38 118 LYS A N 1
ATOM 910 C CA . LYS A 1 118 ? -4.207 5.407 15.352 1.00 93.38 118 LYS A CA 1
ATOM 911 C C . LYS A 1 118 ? -5.639 4.894 15.234 1.00 93.38 118 LYS A C 1
ATOM 913 O O . LYS A 1 118 ? -6.236 4.978 14.167 1.00 93.38 118 LYS A O 1
ATOM 918 N N . LEU A 1 119 ? -6.194 4.404 16.335 1.00 93.00 119 LEU A N 1
ATOM 919 C CA . LEU A 1 119 ? -7.592 3.993 16.409 1.00 93.00 119 LEU A CA 1
ATOM 920 C C . LEU A 1 119 ? -8.452 5.150 16.926 1.00 93.00 119 LEU A C 1
ATOM 922 O O . LEU A 1 119 ? -8.128 5.763 17.943 1.00 93.00 119 LEU A O 1
ATOM 926 N N . GLU A 1 120 ? -9.545 5.438 16.232 1.00 93.75 120 GLU A N 1
ATOM 927 C CA . GLU A 1 120 ? -10.503 6.483 16.572 1.00 93.75 120 GLU A CA 1
ATOM 928 C C . GLU A 1 120 ? -11.918 5.898 16.597 1.00 93.75 120 GLU A C 1
ATOM 930 O O . GLU A 1 120 ? -12.329 5.180 15.687 1.00 93.75 120 GLU A O 1
ATOM 935 N N . LEU A 1 121 ? -12.659 6.180 17.667 1.00 92.44 121 LEU A N 1
ATOM 936 C CA . LEU A 1 121 ? -14.049 5.762 17.836 1.00 92.44 121 LEU A CA 1
ATOM 937 C C . LEU A 1 121 ? -14.938 6.999 17.832 1.00 92.44 121 LEU A C 1
ATOM 939 O O . LEU A 1 121 ? -14.597 7.992 18.474 1.00 92.44 121 LEU A O 1
ATOM 943 N N . SER A 1 122 ? -16.099 6.923 17.178 1.00 92.38 122 SER A N 1
ATOM 944 C CA . SER A 1 122 ? -17.081 8.016 17.238 1.00 92.38 122 SER A CA 1
ATOM 945 C C . SER A 1 122 ? -17.603 8.248 18.660 1.00 92.38 122 SER A C 1
ATOM 947 O O . SER A 1 122 ? -17.888 9.380 19.037 1.00 92.38 122 SER A O 1
ATOM 949 N N . ASP A 1 123 ? -17.729 7.173 19.444 1.00 90.69 123 ASP A N 1
ATOM 950 C CA . ASP A 1 123 ? -18.054 7.211 20.868 1.00 90.69 123 ASP A CA 1
ATOM 951 C C . ASP A 1 123 ? -17.371 6.034 21.587 1.00 90.69 123 ASP A C 1
ATOM 953 O O . ASP A 1 123 ? -17.308 4.922 21.064 1.00 90.69 123 ASP A O 1
ATOM 957 N N . TYR A 1 124 ? -16.859 6.279 22.791 1.00 90.06 124 TYR A N 1
ATOM 958 C CA . TYR A 1 124 ? -16.243 5.273 23.661 1.00 90.06 124 TYR A CA 1
ATOM 959 C C . TYR A 1 124 ? -17.211 4.766 24.747 1.00 90.06 124 TYR A C 1
ATOM 961 O O . TYR A 1 124 ? -16.896 3.810 25.455 1.00 90.06 124 TYR A O 1
ATOM 969 N N . ARG A 1 125 ? -18.389 5.390 24.900 1.00 90.56 125 ARG A N 1
ATOM 970 C CA . ARG A 1 125 ? -19.414 5.055 25.900 1.00 90.56 125 ARG A CA 1
ATOM 971 C C . ARG A 1 125 ? -20.754 4.785 25.230 1.00 90.56 125 ARG A C 1
ATOM 973 O O . ARG A 1 125 ? -21.632 5.639 25.185 1.00 90.56 125 ARG A O 1
ATOM 980 N N . LEU A 1 126 ? -20.946 3.544 24.798 1.00 89.69 126 LEU A N 1
ATOM 981 C CA . LEU A 1 126 ? -22.201 3.104 24.195 1.00 89.69 126 LEU A CA 1
ATOM 982 C C . LEU A 1 126 ? -23.300 2.983 25.257 1.00 89.69 126 LEU A C 1
ATOM 984 O O . LEU A 1 126 ? -23.371 2.005 26.001 1.00 89.69 126 LEU A O 1
ATOM 988 N N . SER A 1 127 ? -24.152 4.004 25.357 1.00 87.81 127 SER A N 1
ATOM 989 C CA . SER A 1 127 ? -25.244 4.016 26.330 1.00 87.81 127 SER A CA 1
ATOM 990 C C . SER A 1 127 ? -26.485 3.285 25.812 1.00 87.81 127 SER A C 1
ATOM 992 O O . SER A 1 127 ? -26.711 3.158 24.607 1.00 87.81 127 SER A O 1
ATOM 994 N N . LEU A 1 128 ? -27.303 2.782 26.739 1.00 87.62 128 LEU A N 1
ATOM 995 C CA . LEU A 1 128 ? -28.586 2.170 26.411 1.00 87.62 128 LEU A CA 1
ATOM 996 C C . LEU A 1 128 ? -29.542 3.223 25.833 1.00 87.62 128 LEU A C 1
ATOM 998 O O . LEU A 1 128 ? -29.783 4.259 26.461 1.00 87.62 128 LEU A O 1
ATOM 1002 N N . ILE A 1 129 ? -30.165 2.922 24.693 1.00 86.38 129 ILE A N 1
ATOM 1003 C CA . ILE A 1 129 ? -31.196 3.778 24.106 1.00 86.38 129 ILE A CA 1
ATOM 1004 C C . ILE A 1 129 ? -32.486 3.595 24.909 1.00 86.38 129 ILE A C 1
ATOM 1006 O O . ILE A 1 129 ? -33.197 2.593 24.797 1.00 86.38 129 ILE A O 1
ATOM 1010 N N . LYS A 1 130 ? -32.796 4.575 25.761 1.00 82.00 130 LYS A N 1
ATOM 1011 C CA . LYS A 1 130 ? -34.009 4.548 26.587 1.00 82.00 130 LYS A CA 1
ATOM 1012 C C . LYS A 1 130 ? -35.260 4.534 25.705 1.00 82.00 130 LYS A C 1
ATOM 1014 O O . LYS A 1 130 ? -35.374 5.316 24.769 1.00 82.00 130 LYS A O 1
ATOM 1019 N N . GLY A 1 131 ? -36.218 3.671 26.044 1.00 75.19 131 GLY A N 1
ATOM 1020 C CA . GLY A 1 131 ? -37.514 3.592 25.359 1.00 75.19 131 GLY A CA 1
ATOM 1021 C C . GLY A 1 131 ? -37.500 2.841 24.025 1.00 75.19 131 GLY A C 1
ATOM 1022 O O . GLY A 1 131 ? -38.560 2.674 23.430 1.00 75.19 131 GLY A O 1
ATOM 1023 N N . TRP A 1 132 ? -36.346 2.340 23.577 1.00 77.12 132 TRP A N 1
ATOM 1024 C CA . TRP A 1 132 ? -36.239 1.562 22.348 1.00 77.12 132 TRP A CA 1
ATOM 1025 C C . TRP A 1 132 ? -36.261 0.060 22.647 1.00 77.12 132 TRP A C 1
ATOM 1027 O O . TRP A 1 132 ? -35.462 -0.445 23.435 1.00 77.12 132 TRP A O 1
ATOM 1037 N N . ARG A 1 133 ? -37.192 -0.663 22.024 1.00 71.69 133 ARG A N 1
ATOM 1038 C CA . ARG A 1 133 ? -37.324 -2.122 22.116 1.00 71.69 133 ARG A CA 1
ATOM 1039 C C . ARG A 1 133 ? -37.447 -2.667 20.707 1.00 71.69 133 ARG A C 1
ATOM 1041 O O . ARG A 1 133 ? -38.410 -2.348 20.015 1.00 71.69 133 ARG A O 1
ATOM 1048 N N . VAL A 1 134 ? -36.475 -3.468 20.282 1.00 69.75 134 VAL A N 1
ATOM 1049 C CA . VAL A 1 134 ? -36.531 -4.097 18.958 1.00 69.75 134 VAL A CA 1
ATOM 1050 C C . VAL A 1 134 ? -37.247 -5.436 19.099 1.00 69.75 134 VAL A C 1
ATOM 1052 O O . VAL A 1 134 ? -36.825 -6.251 19.929 1.00 69.75 134 VAL A O 1
ATOM 1055 N N . PRO A 1 135 ? -38.336 -5.669 18.346 1.00 72.50 135 PRO A N 1
ATOM 1056 C CA . PRO A 1 135 ? -38.994 -6.964 18.332 1.00 72.50 135 PRO A CA 1
ATOM 1057 C C . PRO A 1 135 ? -38.064 -8.000 17.700 1.00 72.50 135 PRO A C 1
ATOM 1059 O O . PRO A 1 135 ? -37.539 -7.788 16.607 1.00 72.50 135 PRO A O 1
ATOM 1062 N N . ILE A 1 136 ? -37.873 -9.129 18.379 1.00 65.75 136 ILE A N 1
ATOM 1063 C CA . ILE A 1 136 ? -37.161 -10.274 17.811 1.00 65.75 136 ILE A CA 1
ATOM 1064 C C . ILE A 1 136 ? -38.072 -10.886 16.741 1.00 65.75 136 ILE A C 1
ATOM 1066 O O . ILE A 1 136 ? -39.081 -11.522 17.054 1.00 65.75 136 ILE A O 1
ATOM 1070 N N . LEU A 1 137 ? -37.756 -10.627 15.472 1.00 64.81 137 LEU A N 1
ATOM 1071 C CA . LEU A 1 137 ? -38.437 -11.255 14.346 1.00 64.81 137 LEU A CA 1
ATOM 1072 C C . LEU A 1 137 ? -37.914 -12.694 14.207 1.00 64.81 137 LEU A C 1
ATOM 1074 O O . LEU A 1 137 ? -36.696 -12.882 14.196 1.00 64.81 137 LEU A O 1
ATOM 1078 N N . PRO A 1 138 ? -38.791 -13.708 14.107 1.00 59.09 138 PRO A N 1
ATOM 1079 C CA . PRO A 1 138 ? -38.351 -15.064 13.808 1.00 59.09 138 PRO A CA 1
ATOM 1080 C C . PRO A 1 138 ? -37.682 -15.090 12.427 1.00 59.09 138 PRO A C 1
ATOM 1082 O O . PRO A 1 138 ? -38.187 -14.489 11.474 1.00 59.09 138 PRO A O 1
ATOM 1085 N N . ASP A 1 139 ? -36.533 -15.761 12.335 1.00 50.34 139 ASP A N 1
ATOM 1086 C CA . ASP A 1 139 ? -35.749 -15.872 11.107 1.00 50.34 139 ASP A CA 1
ATOM 1087 C C . ASP A 1 139 ? -36.590 -16.539 10.006 1.00 50.34 139 ASP A C 1
ATOM 1089 O O . ASP A 1 139 ? -37.051 -17.675 10.129 1.00 50.34 139 ASP A O 1
ATOM 1093 N N . ARG A 1 140 ? -36.854 -15.807 8.923 1.00 51.91 140 ARG A N 1
ATOM 1094 C CA . ARG A 1 140 ? -37.831 -16.182 7.889 1.00 51.91 140 ARG A CA 1
ATOM 1095 C C . ARG A 1 140 ? -37.218 -17.102 6.825 1.00 51.91 140 ARG A C 1
ATOM 1097 O O . ARG A 1 140 ? -37.524 -16.962 5.644 1.00 51.91 140 ARG A O 1
ATOM 1104 N N . ARG A 1 141 ? -36.318 -18.011 7.221 1.00 52.56 141 ARG A N 1
ATOM 1105 C CA . ARG A 1 141 ? -35.600 -18.921 6.305 1.00 52.56 141 ARG A CA 1
ATOM 1106 C C . ARG A 1 141 ? -36.012 -20.392 6.363 1.00 52.56 141 ARG A C 1
ATOM 1108 O O . ARG A 1 141 ? -35.490 -21.175 5.578 1.00 52.56 141 ARG A O 1
ATOM 1115 N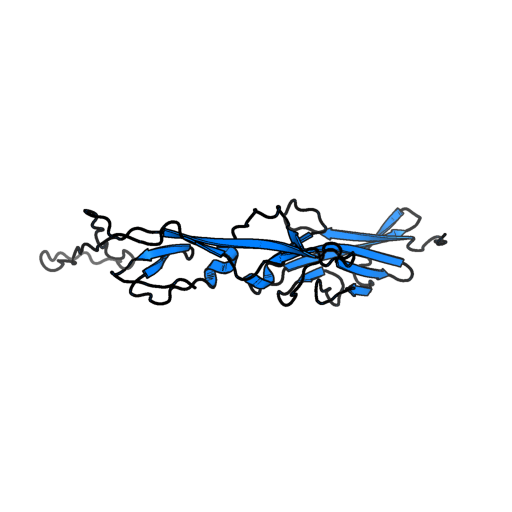 N . THR A 1 142 ? -37.024 -20.766 7.145 1.00 47.81 142 THR A N 1
ATOM 1116 C CA . THR A 1 142 ? -37.669 -22.088 7.024 1.00 47.81 142 THR A CA 1
ATOM 1117 C C . THR A 1 142 ? -39.179 -21.990 7.225 1.00 47.81 142 THR A C 1
ATOM 1119 O O . THR A 1 142 ? -39.693 -22.238 8.310 1.00 47.81 142 THR A O 1
ATOM 1122 N N . ALA A 1 143 ? -39.901 -21.622 6.171 1.00 42.59 143 ALA A N 1
ATOM 1123 C CA . ALA A 1 143 ? -41.342 -21.840 6.091 1.00 42.59 143 ALA A CA 1
ATOM 1124 C C . ALA A 1 143 ? -41.683 -22.269 4.660 1.00 42.59 143 ALA A C 1
ATOM 1126 O O . ALA A 1 143 ? -42.093 -21.462 3.831 1.00 42.59 143 ALA A O 1
ATOM 1127 N N . ARG A 1 144 ? -41.404 -23.541 4.358 1.00 51.66 144 ARG A N 1
ATOM 1128 C CA . ARG A 1 144 ? -42.090 -24.267 3.289 1.00 51.66 144 ARG A CA 1
ATOM 1129 C C . ARG A 1 144 ? -43.241 -25.022 3.944 1.00 51.66 144 ARG A C 1
ATOM 1131 O O . ARG A 1 144 ? -42.979 -25.826 4.832 1.00 51.66 144 ARG A O 1
ATOM 1138 N N . ASP A 1 145 ? -44.442 -24.663 3.502 1.00 48.34 145 ASP A N 1
ATOM 1139 C CA . ASP A 1 145 ? -45.744 -25.325 3.599 1.00 48.34 145 ASP A CA 1
ATOM 1140 C C . ASP A 1 145 ? -46.010 -26.216 4.808 1.00 48.34 145 ASP A C 1
ATOM 1142 O O . ASP A 1 145 ? -45.586 -27.368 4.885 1.00 48.34 145 ASP A O 1
ATOM 1146 N N . SER A 1 146 ? -46.831 -25.694 5.713 1.00 41.19 146 SER A N 1
ATOM 1147 C CA . SER A 1 146 ? -47.732 -26.502 6.530 1.00 41.19 146 SER A CA 1
ATOM 1148 C C . SER A 1 146 ? -48.955 -25.633 6.824 1.00 41.19 146 SER A C 1
ATOM 1150 O O . SER A 1 146 ? -48.964 -24.889 7.804 1.00 41.19 146 SER A O 1
ATOM 1152 N N . ASP A 1 147 ? -49.916 -25.647 5.898 1.00 49.06 147 ASP A N 1
ATOM 1153 C CA . ASP A 1 147 ? -51.311 -25.316 6.192 1.00 49.06 147 ASP A CA 1
ATOM 1154 C C . ASP A 1 147 ? -51.840 -26.453 7.071 1.00 49.06 147 ASP A C 1
ATOM 1156 O O . ASP A 1 147 ? -52.086 -27.544 6.568 1.00 49.06 147 ASP A O 1
ATOM 1160 N N . ASP A 1 148 ? -51.932 -26.224 8.376 1.00 44.78 148 ASP A N 1
ATOM 1161 C CA . ASP A 1 148 ? -52.880 -26.936 9.229 1.00 44.78 148 ASP A CA 1
ATOM 1162 C C . ASP A 1 148 ? -53.193 -26.059 10.448 1.00 44.78 148 ASP A C 1
ATOM 1164 O O . ASP A 1 148 ? -52.302 -25.541 11.133 1.00 44.78 148 ASP A O 1
ATOM 1168 N N . ASP A 1 149 ? -54.492 -25.840 10.621 1.00 49.88 149 ASP A N 1
ATOM 1169 C CA . ASP A 1 149 ? -55.139 -25.048 11.655 1.00 49.88 149 ASP A CA 1
ATOM 1170 C C . ASP A 1 149 ? -54.913 -25.670 13.040 1.00 49.88 149 ASP A C 1
ATOM 1172 O O . ASP A 1 149 ? -55.446 -26.736 13.319 1.00 49.88 149 ASP A O 1
ATOM 1176 N N . ASP A 1 150 ? -54.193 -24.980 13.930 1.00 46.28 150 ASP A N 1
ATOM 1177 C CA . ASP A 1 150 ? -54.245 -25.224 15.378 1.00 46.28 150 ASP A CA 1
ATOM 1178 C C . ASP A 1 150 ? -53.996 -23.906 16.140 1.00 46.28 150 ASP A C 1
ATOM 1180 O O . ASP A 1 150 ? -52.897 -23.340 16.158 1.00 46.28 150 ASP A O 1
ATOM 1184 N N . GLU A 1 151 ? -55.065 -23.392 16.754 1.00 49.91 151 GLU A N 1
ATOM 1185 C CA . GLU A 1 151 ? -55.212 -22.025 17.272 1.00 49.91 151 GLU A CA 1
ATOM 1186 C C . GLU A 1 151 ? -54.512 -21.713 18.616 1.00 49.91 151 GLU A C 1
ATOM 1188 O O . GLU A 1 151 ? -54.655 -20.591 19.091 1.00 49.91 151 GLU A O 1
ATOM 1193 N N . ASP A 1 152 ? -53.706 -22.589 19.235 1.00 49.44 152 ASP A N 1
ATOM 1194 C CA . ASP A 1 152 ? -53.317 -22.366 20.650 1.00 49.44 152 ASP A CA 1
ATOM 1195 C C . ASP A 1 152 ? -51.851 -22.614 21.076 1.00 49.44 152 ASP A C 1
ATOM 1197 O O . ASP A 1 152 ? -51.560 -22.593 22.274 1.00 49.44 152 ASP A O 1
ATOM 1201 N N . GLU A 1 153 ? -50.869 -22.752 20.169 1.00 49.59 153 GLU A N 1
ATOM 1202 C CA . GLU A 1 153 ? -49.519 -23.185 20.606 1.00 49.59 153 GLU A CA 1
ATOM 1203 C C . GLU A 1 153 ? -48.286 -22.443 20.080 1.00 49.59 153 GLU A C 1
ATOM 1205 O O . GLU A 1 153 ? -47.165 -22.950 20.142 1.00 49.59 153 GLU A O 1
ATOM 1210 N N . ARG A 1 154 ? -48.407 -21.180 19.655 1.00 50.69 154 ARG A N 1
ATOM 1211 C CA . ARG A 1 154 ? -47.209 -20.359 19.400 1.00 50.69 154 ARG A CA 1
ATOM 1212 C C . ARG A 1 154 ? -47.326 -18.954 19.967 1.00 50.69 154 ARG A C 1
ATOM 1214 O O . ARG A 1 154 ? -47.275 -17.955 19.249 1.00 50.69 154 ARG A O 1
ATOM 1221 N N . LYS A 1 155 ? -47.275 -18.865 21.300 1.00 49.22 155 LYS A N 1
ATOM 1222 C CA . LYS A 1 155 ? -46.535 -17.778 21.966 1.00 49.22 155 LYS A CA 1
ATOM 1223 C C . LYS A 1 155 ? -45.058 -17.876 21.548 1.00 49.22 155 LYS A C 1
ATOM 1225 O O . LYS A 1 155 ? -44.200 -18.165 22.376 1.00 49.22 155 LYS A O 1
ATOM 1230 N N . VAL A 1 156 ? -44.743 -17.656 20.263 1.00 54.09 156 VAL A N 1
ATOM 1231 C CA . VAL A 1 156 ? -43.383 -17.312 19.843 1.00 54.09 156 VAL A CA 1
ATOM 1232 C C . VAL A 1 156 ? -43.076 -16.092 20.676 1.00 54.09 156 VAL A C 1
ATOM 1234 O O . VAL A 1 156 ? -43.747 -15.068 20.534 1.00 54.09 156 VAL A O 1
ATOM 1237 N N . SER A 1 157 ? -42.172 -16.241 21.634 1.00 51.69 157 SER A N 1
ATOM 1238 C CA . SER A 1 157 ? -41.757 -15.172 22.517 1.00 51.69 157 SER A CA 1
ATOM 1239 C C . SER A 1 157 ? -41.385 -13.976 21.645 1.00 51.69 157 SER A C 1
ATOM 1241 O O . SER A 1 157 ? -40.290 -13.933 21.086 1.00 51.69 157 SER A O 1
ATOM 1243 N N . ARG A 1 158 ? -42.305 -13.011 21.506 1.00 60.34 158 ARG A N 1
ATOM 1244 C CA . ARG A 1 158 ? -42.041 -11.670 20.980 1.00 60.34 158 ARG A CA 1
ATOM 1245 C C . ARG A 1 158 ? -41.186 -10.971 22.031 1.00 60.34 158 ARG A C 1
ATOM 1247 O O . ARG A 1 158 ? -41.641 -10.079 22.742 1.00 60.34 158 ARG A O 1
ATOM 1254 N N . GLY A 1 159 ? -39.973 -11.479 22.213 1.00 60.78 159 GLY A N 1
ATOM 1255 C CA . GLY A 1 159 ? -39.000 -10.921 23.120 1.00 60.78 159 GLY A CA 1
ATOM 1256 C C . GLY A 1 159 ? -38.621 -9.551 22.589 1.00 60.78 159 GLY A C 1
ATOM 1257 O O . GLY A 1 159 ? -38.415 -9.360 21.391 1.00 60.78 159 GLY A O 1
ATOM 1258 N N . CYS A 1 160 ? -38.605 -8.575 23.483 1.00 67.31 160 CYS A N 1
ATOM 1259 C CA . CYS A 1 160 ? -37.986 -7.291 23.222 1.00 67.31 160 CYS A CA 1
ATOM 1260 C C . CYS A 1 160 ? -36.562 -7.387 23.741 1.00 67.31 160 CYS A C 1
ATOM 1262 O O . CYS A 1 160 ? -36.375 -7.710 24.914 1.00 67.31 160 CYS A O 1
ATOM 1264 N N . THR A 1 161 ? -35.581 -7.088 22.900 1.00 75.00 161 THR A N 1
ATOM 1265 C CA . THR A 1 161 ? -34.213 -6.898 23.379 1.00 75.00 161 THR A CA 1
ATOM 1266 C C . THR A 1 161 ? -33.921 -5.413 23.562 1.00 75.00 161 THR A C 1
ATOM 1268 O O . THR A 1 161 ? -34.496 -4.553 22.881 1.00 75.00 161 THR A O 1
ATOM 1271 N N . LEU A 1 162 ? -33.053 -5.119 24.524 1.00 79.12 162 LEU A N 1
ATOM 1272 C CA . LEU A 1 162 ? -32.491 -3.793 24.722 1.00 79.12 162 LEU A CA 1
ATOM 1273 C C . LEU A 1 162 ? -31.590 -3.441 23.528 1.00 79.12 162 LEU A C 1
ATOM 1275 O O . LEU A 1 162 ? -30.996 -4.319 22.907 1.00 79.12 162 LEU A O 1
ATOM 1279 N N . GLN A 1 163 ? -31.508 -2.157 23.181 1.00 83.44 163 GLN A N 1
ATOM 1280 C CA . GLN A 1 163 ? -30.582 -1.672 22.157 1.00 83.44 163 GLN A CA 1
ATOM 1281 C C . GLN A 1 163 ? -29.655 -0.628 22.749 1.00 83.44 163 GLN A C 1
ATOM 1283 O O . GLN A 1 163 ? -30.101 0.361 23.337 1.00 83.44 163 GLN A O 1
ATOM 1288 N N . TYR A 1 164 ? -28.365 -0.844 22.553 1.00 86.56 164 TYR A N 1
ATOM 1289 C CA . TYR A 1 164 ? -27.330 0.116 22.883 1.00 86.56 164 TYR A CA 1
ATOM 1290 C C . TYR A 1 164 ? -26.988 0.965 21.658 1.00 86.56 164 TYR A C 1
ATOM 1292 O O . TYR A 1 164 ? -27.263 0.594 20.514 1.00 86.56 164 TYR A O 1
ATOM 1300 N N . GLN A 1 165 ? -26.403 2.132 21.907 1.00 89.38 165 GLN A N 1
ATOM 1301 C CA . GLN A 1 165 ? -25.814 2.955 20.858 1.00 89.38 165 GLN A CA 1
ATOM 1302 C C . GLN A 1 165 ? -24.715 2.192 20.110 1.00 89.38 165 GLN A C 1
ATOM 1304 O O . GLN A 1 165 ? -24.149 1.217 20.607 1.00 89.38 165 GLN A O 1
ATOM 1309 N N . ARG A 1 166 ? -24.410 2.667 18.904 1.00 91.81 166 ARG A N 1
ATOM 1310 C CA . ARG A 1 166 ? -23.363 2.122 18.040 1.00 91.81 166 ARG A CA 1
ATOM 1311 C C . ARG A 1 166 ? -22.268 3.163 17.861 1.00 91.81 166 ARG A C 1
ATOM 1313 O O . ARG A 1 166 ? -22.579 4.352 17.808 1.00 91.81 166 ARG A O 1
ATOM 1320 N N . ALA A 1 167 ? -21.025 2.720 17.723 1.00 93.31 167 ALA A N 1
ATOM 1321 C CA . ALA A 1 167 ? -19.909 3.590 17.373 1.00 93.31 167 ALA A CA 1
ATOM 1322 C C . ALA A 1 167 ? -19.246 3.134 16.077 1.00 93.31 167 ALA A C 1
ATOM 1324 O O . ALA A 1 167 ? -19.085 1.941 15.837 1.00 93.31 167 ALA A O 1
ATOM 1325 N N . GLN A 1 168 ? -18.837 4.092 15.252 1.00 93.44 168 GLN A N 1
ATOM 1326 C CA . GLN A 1 168 ? -17.985 3.814 14.104 1.00 93.44 168 GLN A CA 1
ATOM 1327 C C . GLN A 1 168 ? -16.533 3.719 14.556 1.00 93.44 168 GLN A C 1
ATOM 1329 O O . GLN A 1 168 ? -16.060 4.557 15.329 1.00 93.44 168 GLN A O 1
ATOM 1334 N N . VAL A 1 169 ? -15.841 2.707 14.045 1.00 94.56 169 VAL A N 1
ATOM 1335 C CA . VAL A 1 169 ? -14.402 2.531 14.189 1.00 94.56 169 VAL A CA 1
ATOM 1336 C C . VAL A 1 169 ? -13.719 3.115 12.963 1.00 94.56 169 VAL A C 1
ATOM 1338 O O . VAL A 1 169 ? -14.069 2.770 11.836 1.00 94.56 169 VAL A O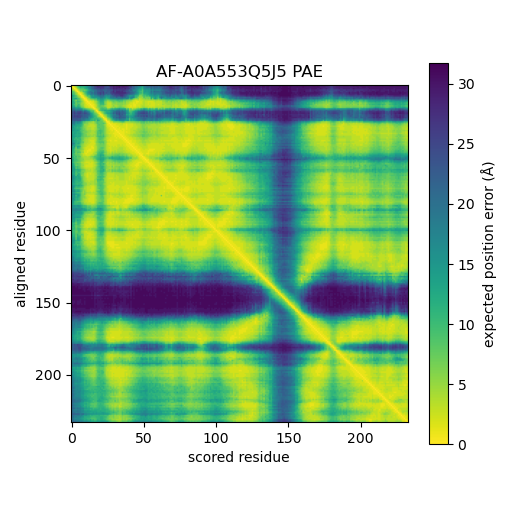 1
ATOM 1341 N N . LYS A 1 170 ? -12.719 3.964 13.189 1.00 95.19 170 LYS A N 1
ATOM 1342 C CA . LYS A 1 170 ? -11.782 4.419 12.167 1.00 95.19 170 LYS A CA 1
ATOM 1343 C C . LYS A 1 170 ? -10.363 4.059 12.566 1.00 95.19 170 LYS A C 1
ATOM 1345 O O . LYS A 1 170 ? -9.949 4.292 13.700 1.00 95.19 170 LYS A O 1
ATOM 1350 N N . VAL A 1 171 ? -9.605 3.517 11.625 1.00 95.44 171 VAL A N 1
ATOM 1351 C CA . VAL A 1 171 ? -8.175 3.269 11.780 1.00 95.44 171 VAL A CA 1
ATOM 1352 C C . VAL A 1 171 ? -7.429 4.182 10.832 1.00 95.44 171 VAL A C 1
ATOM 1354 O O . VAL A 1 171 ? -7.613 4.135 9.622 1.00 95.44 171 VAL A O 1
ATOM 1357 N N . LEU A 1 172 ? -6.586 5.027 11.403 1.00 95.12 172 LEU A N 1
ATOM 1358 C CA . LEU A 1 172 ? -5.899 6.100 10.715 1.00 95.12 172 LEU A CA 1
ATOM 1359 C C . LEU A 1 172 ? -4.386 5.878 10.766 1.00 95.12 172 LEU A C 1
ATOM 1361 O O . LEU A 1 172 ? -3.833 5.434 11.777 1.00 95.12 172 LEU A O 1
ATOM 1365 N N . THR A 1 173 ? -3.687 6.233 9.694 1.00 94.88 173 THR A N 1
ATOM 1366 C CA . THR A 1 173 ? -2.219 6.269 9.677 1.00 94.88 173 THR A CA 1
ATOM 1367 C C . THR A 1 173 ? -1.701 7.377 8.774 1.00 94.88 173 THR A C 1
ATOM 1369 O O . THR A 1 173 ? -2.433 7.954 7.977 1.00 94.88 173 THR A O 1
ATOM 1372 N N . GLN A 1 174 ? -0.418 7.680 8.909 1.00 93.56 174 GLN A N 1
ATOM 1373 C CA . GLN A 1 174 ? 0.298 8.582 8.029 1.00 93.56 174 GLN A CA 1
ATOM 1374 C C . GLN A 1 174 ? 1.265 7.779 7.169 1.00 93.56 174 GLN A C 1
ATOM 1376 O O . GLN A 1 174 ? 2.040 6.975 7.689 1.00 93.56 174 GLN A O 1
ATOM 1381 N N . PHE A 1 175 ? 1.265 8.035 5.866 1.00 92.69 175 PHE A N 1
ATOM 1382 C CA . PHE A 1 175 ? 2.262 7.481 4.961 1.00 92.69 175 PHE A CA 1
ATOM 1383 C C . PHE A 1 175 ? 3.468 8.410 4.867 1.00 92.69 175 PHE A C 1
ATOM 1385 O O . PHE A 1 175 ? 3.325 9.628 4.724 1.00 92.69 175 PHE A O 1
ATOM 1392 N N . HIS A 1 176 ? 4.658 7.827 4.979 1.00 92.31 176 HIS A N 1
ATOM 1393 C CA . HIS A 1 176 ? 5.911 8.562 4.987 1.00 92.31 176 HIS A CA 1
ATOM 1394 C C . HIS A 1 176 ? 6.991 7.874 4.165 1.00 92.31 176 HIS A C 1
ATOM 1396 O O . HIS A 1 176 ? 6.904 6.691 3.841 1.00 92.31 176 HIS A O 1
ATOM 1402 N N . THR A 1 177 ? 8.019 8.639 3.836 1.00 91.88 177 THR A N 1
ATOM 1403 C CA . THR A 1 177 ? 9.190 8.178 3.103 1.00 91.88 177 THR A CA 1
ATOM 1404 C C . THR A 1 177 ? 10.440 8.889 3.612 1.00 91.88 177 THR A C 1
ATOM 1406 O O . THR A 1 177 ? 10.336 9.890 4.326 1.00 91.88 177 THR A O 1
ATOM 1409 N N . THR A 1 178 ? 11.625 8.373 3.291 1.00 88.62 178 THR A N 1
ATOM 1410 C CA . THR A 1 178 ? 12.895 9.025 3.642 1.00 88.62 178 THR A CA 1
ATOM 1411 C C . THR A 1 178 ? 13.559 9.626 2.408 1.00 88.62 178 THR A C 1
ATOM 1413 O O . THR A 1 178 ? 13.522 9.041 1.323 1.00 88.62 178 THR A O 1
ATOM 1416 N N . SER A 1 179 ? 14.157 10.810 2.568 1.00 79.69 179 SER A N 1
ATOM 1417 C CA . SER A 1 179 ? 15.000 11.400 1.523 1.00 79.69 179 SER A CA 1
ATOM 1418 C C . SER A 1 179 ? 16.319 10.635 1.394 1.00 79.69 179 SER A C 1
ATOM 1420 O O . SER A 1 179 ? 16.939 10.255 2.390 1.00 79.69 179 SER A O 1
ATOM 1422 N N . THR A 1 180 ? 16.777 10.454 0.156 1.00 65.00 180 THR A N 1
ATOM 1423 C CA . THR A 1 180 ? 18.066 9.833 -0.166 1.00 65.00 180 THR A CA 1
ATOM 1424 C C . THR A 1 180 ? 19.269 10.736 0.131 1.00 65.00 180 THR A C 1
ATOM 1426 O O . THR A 1 180 ? 20.393 10.243 0.172 1.00 65.00 180 THR A O 1
ATOM 1429 N N . GLU A 1 181 ? 19.070 12.037 0.376 1.00 60.75 181 GLU A N 1
ATOM 1430 C CA . GLU A 1 181 ? 20.143 13.036 0.554 1.00 60.75 181 GLU A CA 1
ATOM 1431 C C . GLU A 1 181 ? 20.754 13.072 1.970 1.00 60.75 181 GLU A C 1
ATOM 1433 O O . GLU A 1 181 ? 21.044 14.130 2.521 1.00 60.75 181 GLU A O 1
ATOM 1438 N N . GLY A 1 182 ? 20.954 11.908 2.597 1.00 55.22 182 GLY A N 1
ATOM 1439 C CA . GLY A 1 182 ? 21.761 11.760 3.820 1.00 55.22 182 GLY A CA 1
ATOM 1440 C C . GLY A 1 182 ? 21.202 12.395 5.102 1.00 55.22 182 GLY A C 1
ATOM 1441 O O . GLY A 1 182 ? 21.721 12.127 6.183 1.00 55.22 182 GLY A O 1
ATOM 1442 N N . THR A 1 183 ? 20.130 13.184 5.028 1.00 63.59 183 THR A N 1
ATOM 1443 C CA . THR A 1 183 ? 19.528 13.867 6.185 1.00 63.59 183 THR A CA 1
ATOM 1444 C C . THR A 1 183 ? 18.558 12.990 6.979 1.00 63.59 183 THR A C 1
ATOM 1446 O O . THR A 1 183 ? 18.099 13.412 8.038 1.00 63.59 183 THR A O 1
ATOM 1449 N N . ASN A 1 184 ? 18.238 11.780 6.494 1.00 66.88 184 ASN A N 1
ATOM 1450 C CA . ASN A 1 184 ? 17.236 10.869 7.072 1.00 66.88 184 ASN A CA 1
ATOM 1451 C C . ASN A 1 184 ? 15.909 11.583 7.416 1.00 66.88 184 ASN A C 1
ATOM 1453 O O . ASN A 1 184 ? 15.191 11.191 8.337 1.00 66.88 184 ASN A O 1
ATOM 1457 N N . GLN A 1 185 ? 15.608 12.673 6.700 1.00 79.56 185 GLN A N 1
ATOM 1458 C CA . GLN A 1 185 ? 14.414 13.473 6.915 1.00 79.56 185 GLN A CA 1
ATOM 1459 C C . GLN A 1 185 ? 13.200 12.683 6.438 1.00 79.56 185 GLN A C 1
ATOM 1461 O O . GLN A 1 185 ? 13.155 12.197 5.304 1.00 79.56 185 GLN A O 1
ATOM 1466 N N . MET A 1 186 ? 12.232 12.548 7.339 1.00 84.38 186 MET A N 1
ATOM 1467 C CA . MET A 1 186 ? 10.965 11.881 7.087 1.00 84.38 186 MET A CA 1
ATOM 1468 C C . MET A 1 186 ? 10.018 12.857 6.389 1.00 84.38 186 MET A C 1
ATOM 1470 O O . MET A 1 186 ? 9.645 13.885 6.951 1.00 84.38 186 MET A O 1
ATOM 1474 N N . ILE A 1 187 ? 9.633 12.520 5.164 1.00 88.31 187 ILE A N 1
ATOM 1475 C CA . ILE A 1 187 ? 8.684 13.273 4.345 1.00 88.31 187 ILE A CA 1
ATOM 1476 C C . ILE A 1 187 ? 7.338 12.557 4.411 1.00 88.31 187 ILE A C 1
ATOM 1478 O O . ILE A 1 187 ? 7.282 11.330 4.460 1.00 88.31 187 ILE A O 1
ATOM 1482 N N . THR A 1 188 ? 6.248 13.316 4.440 1.00 88.88 188 THR A N 1
ATOM 1483 C CA . THR A 1 188 ? 4.880 12.796 4.576 1.00 88.88 188 THR A CA 1
ATOM 1484 C C . THR A 1 188 ? 4.113 13.008 3.276 1.00 88.88 188 THR A C 1
ATOM 1486 O O . THR A 1 188 ? 4.271 14.046 2.641 1.00 88.88 188 THR A O 1
ATOM 1489 N N . MET A 1 189 ? 3.296 12.029 2.876 1.00 85.81 189 MET A N 1
ATOM 1490 C CA . MET A 1 189 ? 2.658 12.009 1.549 1.00 85.81 189 MET A CA 1
ATOM 1491 C C . MET A 1 189 ? 1.695 13.181 1.321 1.00 85.81 189 MET A C 1
ATOM 1493 O O . MET A 1 189 ? 1.722 13.815 0.274 1.00 85.81 189 MET A O 1
ATOM 1497 N N . LEU A 1 190 ? 0.853 13.480 2.312 1.00 84.75 190 LEU A N 1
ATOM 1498 C CA . LEU A 1 190 ? -0.176 14.526 2.229 1.00 84.75 190 LEU A CA 1
ATOM 1499 C C . LEU A 1 190 ? 0.119 15.718 3.155 1.00 84.75 190 LEU A C 1
ATOM 1501 O O . LEU A 1 190 ? -0.683 16.639 3.250 1.00 84.75 190 LEU A O 1
ATOM 1505 N N . GLY A 1 191 ? 1.264 15.710 3.843 1.00 85.81 191 GLY A N 1
ATOM 1506 C CA . GLY A 1 191 ? 1.630 16.681 4.873 1.00 85.81 191 GLY A CA 1
ATOM 1507 C C . GLY A 1 191 ? 1.597 16.114 6.304 1.00 85.81 191 GLY A C 1
ATOM 1508 O O . GLY A 1 191 ? 1.114 15.000 6.540 1.00 85.81 191 GLY A O 1
ATOM 1509 N N . PRO A 1 192 ? 2.129 16.874 7.279 1.00 84.00 192 PRO A N 1
ATOM 1510 C CA . PRO A 1 192 ? 2.424 16.375 8.624 1.00 84.00 192 PRO A CA 1
ATOM 1511 C C . PRO A 1 192 ? 1.180 16.077 9.471 1.00 84.00 192 PRO A C 1
ATOM 1513 O O . PRO A 1 192 ? 1.237 15.176 10.306 1.00 84.00 192 PRO A O 1
ATOM 1516 N N . ASP A 1 193 ? 0.067 16.770 9.225 1.00 86.06 193 ASP A N 1
ATOM 1517 C CA . ASP A 1 193 ? -1.173 16.633 10.005 1.00 86.06 193 ASP A CA 1
ATOM 1518 C C . ASP A 1 193 ? -2.225 15.747 9.321 1.00 86.06 193 ASP A C 1
ATOM 1520 O O . ASP A 1 193 ? -3.275 15.450 9.894 1.00 86.06 193 ASP A O 1
ATOM 1524 N N . TRP A 1 194 ? -1.952 15.311 8.090 1.00 89.12 194 TRP A N 1
ATOM 1525 C CA . TRP A 1 194 ? -2.885 14.504 7.318 1.00 89.12 194 TRP A CA 1
ATOM 1526 C C . TRP A 1 194 ? -2.762 13.028 7.682 1.00 89.12 194 TRP A C 1
ATOM 1528 O O . TRP A 1 194 ? -1.688 12.423 7.611 1.00 89.12 194 TRP A O 1
ATOM 1538 N N . LEU A 1 195 ? -3.903 12.448 8.042 1.00 92.88 195 LEU A N 1
ATOM 1539 C CA . LEU A 1 195 ? -4.065 11.027 8.297 1.00 92.88 195 LEU A CA 1
ATOM 1540 C C . LEU A 1 195 ? -4.964 10.418 7.224 1.00 92.88 195 LEU A C 1
ATOM 1542 O O . LEU A 1 195 ? -5.988 10.989 6.855 1.00 92.88 195 LEU A O 1
ATOM 1546 N N . VAL A 1 196 ? -4.576 9.243 6.750 1.00 93.19 196 VAL A N 1
ATOM 1547 C CA . VAL A 1 196 ? -5.327 8.442 5.790 1.00 93.19 196 VAL A CA 1
ATOM 1548 C C . VAL A 1 196 ? -6.139 7.406 6.552 1.00 93.19 196 VAL A C 1
ATOM 1550 O O . VAL A 1 196 ? -5.608 6.719 7.429 1.00 93.19 196 VAL A O 1
ATOM 1553 N N . ASP A 1 197 ? -7.419 7.298 6.204 1.00 94.06 197 ASP A N 1
ATOM 1554 C CA . ASP A 1 197 ? -8.297 6.241 6.690 1.00 94.06 197 ASP A CA 1
ATOM 1555 C C . ASP A 1 197 ? -7.941 4.916 6.006 1.00 94.06 197 ASP A C 1
ATOM 1557 O O . ASP A 1 197 ? -8.051 4.772 4.791 1.00 94.06 197 ASP A O 1
ATOM 1561 N N . VAL A 1 198 ? -7.462 3.962 6.802 1.00 94.88 198 VAL A N 1
ATOM 1562 C CA . VAL A 1 198 ? -7.062 2.617 6.371 1.00 94.88 198 VAL A CA 1
ATOM 1563 C C . VAL A 1 198 ? -7.975 1.542 6.957 1.00 94.88 198 VAL A C 1
ATOM 1565 O O . VAL A 1 198 ? -7.616 0.365 6.943 1.00 94.88 198 VAL A O 1
ATOM 1568 N N . THR A 1 199 ? -9.153 1.919 7.463 1.00 93.56 199 THR A N 1
ATOM 1569 C CA . THR A 1 199 ? -10.098 1.003 8.119 1.00 93.56 199 THR A CA 1
ATOM 1570 C C . THR A 1 199 ? -10.426 -0.200 7.237 1.00 93.56 199 THR A C 1
ATOM 1572 O O . THR A 1 199 ? -10.341 -1.335 7.698 1.00 93.56 199 THR A O 1
ATOM 1575 N N . GLU A 1 200 ? -10.697 0.014 5.947 1.00 91.56 200 GLU A N 1
ATOM 1576 C CA . GLU A 1 200 ? -11.007 -1.070 5.004 1.00 91.56 200 GLU A CA 1
ATOM 1577 C C . GLU A 1 200 ? -9.846 -2.056 4.800 1.00 91.56 200 GLU A C 1
ATOM 1579 O O . GLU A 1 200 ? -10.080 -3.239 4.545 1.00 91.56 200 GLU A O 1
ATOM 1584 N N . LEU A 1 201 ? -8.598 -1.593 4.942 1.00 93.12 201 LEU A N 1
ATOM 1585 C CA . LEU A 1 201 ? -7.403 -2.427 4.789 1.00 93.12 201 LEU A CA 1
ATOM 1586 C C . LEU A 1 201 ? -7.171 -3.333 6.003 1.00 93.12 201 LEU A C 1
ATOM 1588 O O . LEU A 1 201 ? -6.597 -4.409 5.857 1.00 93.12 201 LEU A O 1
ATOM 1592 N N . VAL A 1 202 ? -7.596 -2.905 7.197 1.00 93.69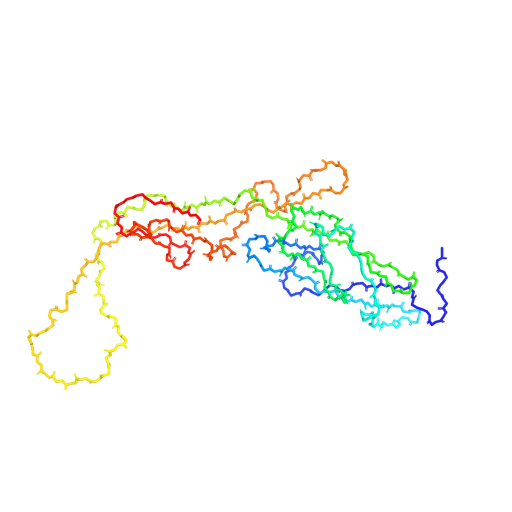 202 VAL A N 1
ATOM 1593 C CA . VAL A 1 202 ? -7.316 -3.602 8.467 1.00 93.69 202 VAL A CA 1
ATOM 1594 C C . VAL A 1 202 ? -8.553 -4.191 9.142 1.00 93.69 202 VAL A C 1
ATOM 1596 O O . VAL A 1 202 ? -8.432 -4.792 10.206 1.00 93.69 202 VAL A O 1
ATOM 1599 N N . GLN A 1 203 ? -9.732 -4.061 8.533 1.00 90.94 203 GLN A N 1
ATOM 1600 C CA . GLN A 1 203 ? -11.009 -4.526 9.086 1.00 90.94 203 GLN A CA 1
ATOM 1601 C C . GLN A 1 203 ? -11.010 -6.008 9.507 1.00 90.94 203 GLN A C 1
ATOM 1603 O O . GLN A 1 203 ? -11.678 -6.371 10.468 1.00 90.94 203 GLN A O 1
ATOM 1608 N N . ASP A 1 204 ? -10.230 -6.861 8.831 1.00 88.75 204 ASP A N 1
ATOM 1609 C CA . ASP A 1 204 ? -10.103 -8.293 9.154 1.00 88.75 204 ASP A CA 1
ATOM 1610 C C . ASP A 1 204 ? -9.247 -8.562 10.405 1.00 88.75 204 ASP A C 1
ATOM 1612 O O . ASP A 1 204 ? -9.327 -9.634 11.013 1.00 88.75 204 ASP A O 1
ATOM 1616 N N . SER A 1 205 ? -8.422 -7.591 10.790 1.00 89.00 205 SER A N 1
ATOM 1617 C CA . SER A 1 205 ? -7.529 -7.666 11.946 1.00 89.00 205 SER A CA 1
ATOM 1618 C C . SER A 1 205 ? -8.167 -7.105 13.216 1.00 89.00 205 SER A C 1
ATOM 1620 O O . SER A 1 205 ? -7.734 -7.483 14.306 1.00 89.00 205 SER A O 1
ATOM 1622 N N . LEU A 1 206 ? -9.194 -6.254 13.083 1.00 91.81 206 LEU A N 1
ATOM 1623 C CA . LEU A 1 206 ? -9.888 -5.622 14.204 1.00 91.81 206 LEU A CA 1
ATOM 1624 C C . LEU A 1 206 ? -10.661 -6.646 15.037 1.00 91.81 206 LEU A C 1
ATOM 1626 O O . LEU A 1 206 ? -11.499 -7.390 14.523 1.00 91.81 206 LEU A O 1
ATOM 1630 N N . LYS A 1 207 ? -10.399 -6.679 16.346 1.00 91.25 207 LYS A N 1
ATOM 1631 C CA . LYS A 1 207 ? -11.019 -7.638 17.270 1.00 91.25 207 LYS A CA 1
ATOM 1632 C C . LYS A 1 207 ? -11.370 -7.005 18.604 1.00 91.25 207 LYS A C 1
ATOM 1634 O O . LYS A 1 207 ? -10.554 -6.346 19.245 1.00 91.25 207 LYS A O 1
ATOM 1639 N N . VAL A 1 208 ? -12.583 -7.285 19.065 1.00 92.88 208 VAL A N 1
ATOM 1640 C CA . VAL A 1 208 ? -13.020 -6.951 20.422 1.00 92.88 208 VAL A CA 1
ATOM 1641 C C . VAL A 1 208 ? -12.578 -8.063 21.375 1.00 92.88 208 VAL A C 1
ATOM 1643 O O . VAL A 1 208 ? -12.773 -9.241 21.081 1.00 92.88 208 VAL A O 1
ATOM 1646 N N . LEU A 1 209 ? -11.964 -7.701 22.506 1.00 92.19 209 LEU A N 1
ATOM 1647 C CA . LEU A 1 209 ? -11.450 -8.677 23.475 1.00 92.19 209 LEU A CA 1
ATOM 1648 C C . LEU A 1 209 ? -12.551 -9.471 24.180 1.00 92.19 209 LEU A C 1
ATOM 1650 O O . LEU A 1 209 ? -12.433 -10.689 24.295 1.00 92.19 209 LEU A O 1
ATOM 1654 N N . ASP A 1 210 ? -13.586 -8.788 24.673 1.00 92.00 210 ASP A N 1
ATOM 1655 C CA . ASP A 1 210 ? -14.744 -9.434 25.294 1.00 92.00 210 ASP A CA 1
ATOM 1656 C C . ASP A 1 210 ? -15.982 -9.284 24.393 1.00 92.00 210 ASP A C 1
ATOM 1658 O O . ASP A 1 210 ? -16.632 -8.230 24.438 1.00 92.00 210 ASP A O 1
ATOM 1662 N N . PRO A 1 211 ? -16.312 -10.312 23.581 1.00 90.69 211 PRO A N 1
ATOM 1663 C CA . PRO A 1 211 ? -17.467 -10.291 22.687 1.00 90.69 211 PRO A CA 1
ATOM 1664 C C . PRO A 1 211 ? -18.812 -10.294 23.429 1.00 90.69 211 PRO A C 1
ATOM 1666 O O . PRO A 1 211 ? -19.843 -9.971 22.842 1.00 90.69 211 PRO A O 1
ATOM 1669 N N . ARG A 1 212 ? -18.827 -10.645 24.725 1.00 89.69 212 ARG A N 1
ATOM 1670 C CA . ARG A 1 212 ? -20.054 -10.611 25.539 1.00 89.69 212 ARG A CA 1
ATOM 1671 C C . ARG A 1 212 ? -20.473 -9.177 25.840 1.00 89.69 212 ARG A C 1
ATOM 1673 O O . ARG A 1 212 ? -21.658 -8.879 25.874 1.00 89.69 212 ARG A O 1
ATOM 1680 N N . VAL A 1 213 ? -19.494 -8.289 26.020 1.00 90.75 213 VAL A N 1
ATOM 1681 C CA . VAL A 1 213 ? -19.729 -6.869 26.310 1.00 90.75 213 VAL A CA 1
ATOM 1682 C C . VAL A 1 213 ? -20.013 -6.093 25.030 1.00 90.75 213 VAL A C 1
ATOM 1684 O O . VAL A 1 213 ? -20.938 -5.284 25.000 1.00 90.75 213 VAL A O 1
ATOM 1687 N N . ALA A 1 214 ? -19.231 -6.318 23.975 1.00 91.69 214 ALA A N 1
ATOM 1688 C CA . ALA A 1 214 ? -19.395 -5.620 22.707 1.00 91.69 214 ALA A CA 1
ATOM 1689 C C . ALA A 1 214 ? -18.935 -6.478 21.529 1.00 91.69 214 ALA A C 1
ATOM 1691 O O . ALA A 1 214 ? -17.993 -7.253 21.646 1.00 91.69 214 ALA A O 1
ATOM 1692 N N . GLU A 1 215 ? -19.550 -6.281 20.375 1.00 91.56 215 GLU A N 1
ATOM 1693 C CA . GLU A 1 215 ? -19.220 -6.960 19.129 1.00 91.56 215 GLU A CA 1
ATOM 1694 C C . GLU A 1 215 ? -18.974 -5.960 17.998 1.00 91.56 215 GLU A C 1
ATOM 1696 O O . GLU A 1 215 ? -19.429 -4.815 18.041 1.00 91.56 215 GLU A O 1
ATOM 1701 N N . LEU A 1 216 ? -18.232 -6.392 16.979 1.00 91.44 216 LEU A N 1
ATOM 1702 C CA . LEU A 1 216 ? -17.960 -5.594 15.789 1.00 91.44 216 LEU A CA 1
ATOM 1703 C C . LEU A 1 216 ? -18.864 -6.071 14.645 1.00 91.44 216 LEU A C 1
ATOM 1705 O O . LEU A 1 216 ? -18.606 -7.100 14.021 1.00 91.44 216 LEU A O 1
ATOM 1709 N N . VAL A 1 217 ? -19.929 -5.319 14.384 1.00 89.56 217 VAL A N 1
ATOM 1710 C CA . VAL A 1 217 ? -20.876 -5.533 13.283 1.00 89.56 217 VAL A CA 1
ATOM 1711 C C . VAL A 1 217 ? -20.332 -4.878 12.015 1.00 89.56 217 VAL A C 1
ATOM 1713 O O . VAL A 1 217 ? -19.685 -3.831 12.072 1.00 89.56 217 VAL A O 1
ATOM 1716 N N . ASP A 1 218 ? -20.538 -5.518 10.861 1.00 86.50 218 ASP A N 1
ATOM 1717 C CA . ASP A 1 218 ? -20.049 -5.052 9.552 1.00 86.50 218 ASP A CA 1
ATOM 1718 C C . ASP A 1 218 ?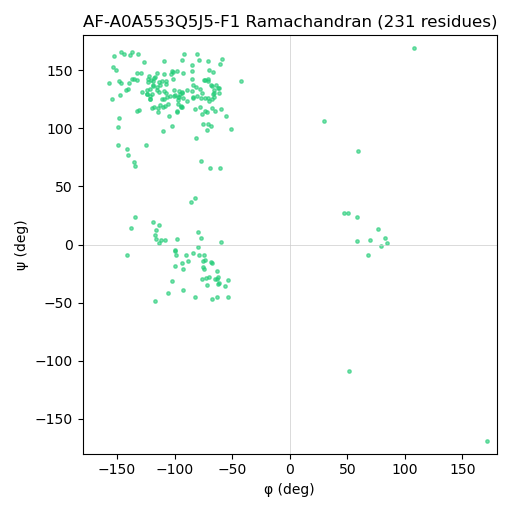 -18.544 -4.703 9.544 1.00 86.50 218 ASP A C 1
ATOM 1720 O O . ASP A 1 218 ? -18.087 -3.854 8.781 1.00 86.50 218 ASP A O 1
ATOM 1724 N N . ARG A 1 219 ? -17.769 -5.340 10.440 1.00 87.56 219 ARG A N 1
ATOM 1725 C CA . ARG A 1 219 ? -16.310 -5.188 10.628 1.00 87.56 219 ARG A CA 1
ATOM 1726 C C . ARG A 1 219 ? -15.813 -3.772 10.962 1.00 87.56 219 ARG A C 1
ATOM 1728 O O . ARG A 1 219 ? -14.612 -3.570 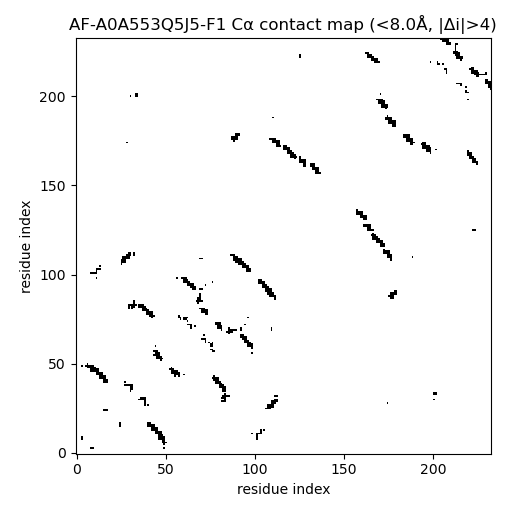11.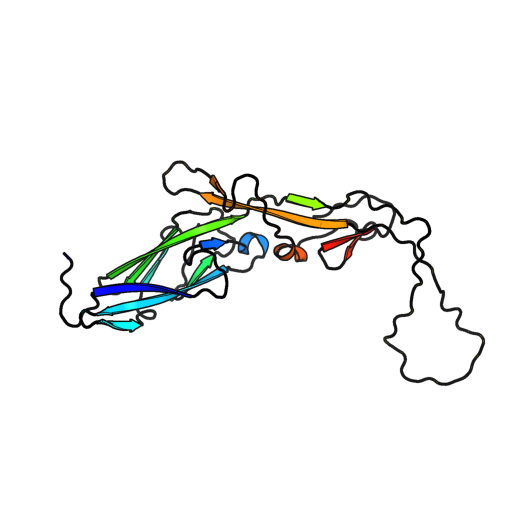104 1.00 87.56 219 ARG A O 1
ATOM 1735 N N . THR A 1 220 ? -16.710 -2.802 11.120 1.00 89.50 220 THR A N 1
ATOM 1736 C CA . THR A 1 220 ? -16.372 -1.379 11.325 1.00 89.50 220 THR A CA 1
ATOM 1737 C C . THR A 1 220 ? -17.283 -0.677 12.331 1.00 89.50 220 THR A C 1
ATOM 1739 O O . THR A 1 220 ? -16.996 0.448 12.742 1.00 89.50 220 THR A O 1
ATOM 1742 N N . VAL A 1 221 ? -18.369 -1.321 12.767 1.00 91.94 221 VAL A N 1
ATOM 1743 C CA . VAL A 1 221 ? -19.350 -0.739 13.686 1.00 91.94 221 VAL A CA 1
ATOM 1744 C C . VAL A 1 221 ? -19.329 -1.496 15.004 1.00 91.94 221 VAL A C 1
ATOM 1746 O O . VAL A 1 221 ? -19.700 -2.662 15.074 1.00 91.94 221 VAL A O 1
ATOM 1749 N N . LEU A 1 222 ? -18.918 -0.828 16.075 1.00 92.81 222 LEU A N 1
ATOM 1750 C CA . LEU A 1 222 ? -18.935 -1.384 17.420 1.00 92.81 222 LEU A CA 1
ATOM 1751 C C . LEU A 1 222 ? -20.349 -1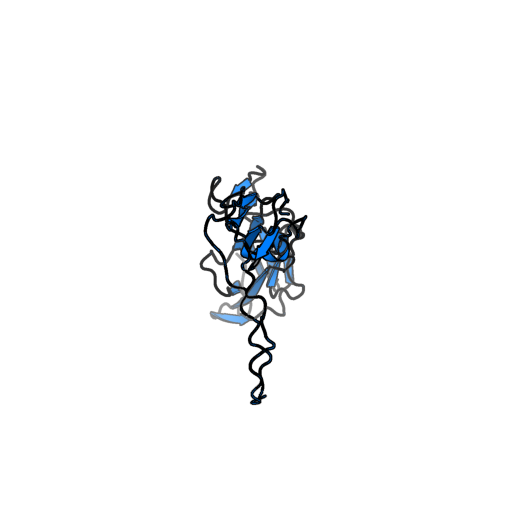.286 18.006 1.00 92.81 222 LEU A C 1
ATOM 1753 O O . LEU A 1 222 ? -20.945 -0.204 18.040 1.00 92.81 222 LEU A O 1
ATOM 1757 N N . VAL A 1 223 ? -20.870 -2.409 18.490 1.00 91.19 223 VAL A N 1
ATOM 1758 C CA . VAL A 1 223 ? -22.189 -2.527 19.117 1.00 91.19 223 VAL A CA 1
ATOM 1759 C C . VAL A 1 223 ? -22.016 -3.118 20.510 1.00 91.19 223 VAL A C 1
ATOM 1761 O O . VAL A 1 223 ? -21.338 -4.127 20.673 1.00 91.19 223 VAL A O 1
ATOM 1764 N N . ALA A 1 224 ? -22.606 -2.488 21.526 1.00 90.62 224 ALA A N 1
ATOM 1765 C CA . ALA A 1 224 ? -22.616 -3.043 22.876 1.00 90.62 224 ALA A CA 1
ATOM 1766 C C . ALA A 1 224 ? -23.761 -4.051 23.046 1.00 90.62 224 ALA A C 1
ATOM 1768 O O . ALA A 1 224 ? -24.890 -3.802 22.620 1.00 90.62 224 ALA A O 1
ATOM 1769 N N . ASN A 1 225 ? -23.447 -5.159 23.708 1.00 87.25 225 ASN A N 1
ATOM 1770 C CA . ASN A 1 225 ? -24.358 -6.262 24.002 1.00 87.25 225 ASN A CA 1
ATOM 1771 C C . ASN A 1 225 ? -24.767 -6.256 25.481 1.00 87.25 225 ASN A C 1
ATOM 1773 O O . ASN A 1 225 ? -25.943 -6.420 25.805 1.00 87.25 225 ASN A O 1
ATOM 1777 N N . GLU A 1 226 ? -23.812 -6.000 26.376 1.00 86.88 226 GLU A N 1
ATOM 1778 C CA . GLU A 1 226 ? -24.019 -5.984 27.823 1.00 86.88 226 GLU A CA 1
ATOM 1779 C C . GLU A 1 226 ? -23.315 -4.789 28.477 1.00 86.88 226 GLU A C 1
ATOM 1781 O O . GLU A 1 226 ? -22.458 -4.125 27.891 1.00 86.88 226 GLU A O 1
ATOM 1786 N N . LEU A 1 227 ? -23.675 -4.505 29.730 1.00 87.38 227 LEU A N 1
ATOM 1787 C CA . LEU A 1 227 ? -22.972 -3.504 30.525 1.00 87.38 227 LEU A CA 1
ATOM 1788 C C . LEU A 1 227 ? -21.573 -4.012 30.884 1.00 87.38 227 LEU A C 1
ATOM 1790 O O . LEU A 1 227 ? -21.425 -5.040 31.539 1.00 87.38 227 LEU A O 1
ATOM 1794 N N . GLY A 1 228 ? -20.549 -3.251 30.514 1.00 89.38 228 GLY A N 1
ATOM 1795 C CA . GLY A 1 228 ? -19.170 -3.579 30.844 1.00 89.38 228 GLY A CA 1
ATOM 1796 C C . GLY A 1 228 ? -18.171 -2.681 30.130 1.00 89.38 228 GLY A C 1
ATOM 1797 O O . GLY A 1 228 ? -18.536 -1.685 29.506 1.00 89.38 228 GLY A O 1
ATOM 1798 N N . THR A 1 229 ? -16.902 -3.070 30.216 1.00 91.56 229 THR A N 1
ATOM 1799 C CA . THR A 1 229 ? -15.794 -2.428 29.504 1.00 91.56 229 THR A CA 1
ATOM 1800 C C . THR A 1 229 ? -15.082 -3.485 28.676 1.00 91.56 229 THR A C 1
ATOM 1802 O O . THR A 1 229 ? -14.757 -4.554 29.186 1.00 91.56 229 THR A O 1
ATOM 1805 N N . SER A 1 230 ? -14.817 -3.177 27.411 1.00 90.81 230 SER A N 1
ATOM 1806 C CA . SER A 1 230 ? -14.050 -4.031 26.506 1.00 90.81 230 SER A CA 1
ATOM 1807 C C . SER A 1 230 ? -12.979 -3.205 25.800 1.00 90.81 230 SER A C 1
ATOM 1809 O O . SER A 1 230 ? -13.013 -1.974 25.817 1.00 90.81 230 SER A O 1
ATOM 1811 N N . THR A 1 231 ? -12.002 -3.875 25.199 1.00 91.25 231 THR A N 1
ATOM 1812 C CA . THR A 1 231 ? -10.929 -3.233 24.432 1.00 91.25 231 THR A CA 1
ATOM 1813 C C . THR A 1 231 ? -10.989 -3.707 22.992 1.00 91.25 231 THR A C 1
ATOM 1815 O O . THR A 1 231 ? -11.143 -4.902 22.736 1.00 91.25 231 THR A O 1
ATOM 1818 N N . LEU A 1 232 ? -10.840 -2.765 22.068 1.00 89.81 232 LEU A N 1
ATOM 1819 C CA . LEU A 1 232 ? -10.681 -3.027 20.646 1.00 89.81 232 LEU A CA 1
ATOM 1820 C C . LEU A 1 232 ? -9.184 -3.080 20.315 1.00 89.81 232 LEU A C 1
ATOM 1822 O O . LEU A 1 232 ? -8.430 -2.207 20.751 1.00 89.81 232 LEU A O 1
ATOM 1826 N N . LYS A 1 233 ? -8.766 -4.123 19.598 1.00 85.88 233 LYS A N 1
ATOM 1827 C CA . LYS A 1 233 ? -7.397 -4.344 19.122 1.00 85.88 233 LYS A CA 1
ATOM 1828 C C . LYS A 1 233 ? -7.352 -4.407 17.609 1.00 85.88 233 LYS A C 1
ATOM 1830 O O . LYS A 1 233 ? -8.336 -4.923 17.038 1.00 85.88 233 LYS A O 1
#

InterPro domains:
  IPR026307 Transmembrane protein 132 [PTHR13388] (23-232)
  IPR031437 Transmembrane protein family 132, fourth domain [PF16070] (23-115)
  IPR055423 Transmembrane protein TMEM132, fifth domain [PF23486] (119-232)

Mean predicted aligned error: 11.27 Å